Protein AF-A0A9P6Z0C4-F1 (afdb_monomer_lite)

Sequence (197 aa):
MNKELVNKYLEFRKTSSKIGLEEALVQFRSIGEFDWKFEVLRELLYITSQVKNENSERASTTIRATVKRLNNETFLLEHNQAVIEIIELFEDIEYQESNMNITNSLVEGFVYLSTRCVLFKAVAKSNEIIKENIINQLLLCVRRLSNRFLLQLSEMIYGLVEENPEYAQLVRLKLSEMQILPDVITKITVLYCEDEV

Structure (mmCIF, N/CA/C/O backbone):
data_AF-A0A9P6Z0C4-F1
#
_entry.id   AF-A0A9P6Z0C4-F1
#
loop_
_atom_site.group_PDB
_atom_site.id
_atom_site.type_symbol
_atom_site.label_atom_id
_atom_site.label_alt_id
_atom_site.label_comp_id
_atom_site.label_asym_id
_atom_site.label_entity_id
_atom_site.label_seq_id
_atom_site.pdbx_PDB_ins_code
_atom_site.Cartn_x
_atom_site.Cartn_y
_atom_site.Cartn_z
_atom_site.occupancy
_atom_site.B_iso_or_equiv
_atom_site.auth_seq_id
_atom_site.auth_comp_id
_atom_site.auth_asym_id
_atom_site.auth_atom_id
_atom_site.pdbx_PDB_model_num
ATOM 1 N N . MET A 1 1 ? 17.900 -11.401 -0.713 1.00 56.47 1 MET A N 1
ATOM 2 C CA . MET A 1 1 ? 17.159 -10.362 -1.460 1.00 56.47 1 MET A CA 1
ATOM 3 C C . MET A 1 1 ? 17.815 -10.155 -2.821 1.00 56.47 1 MET A C 1
ATOM 5 O O . MET A 1 1 ? 19.042 -10.103 -2.871 1.00 56.47 1 MET A O 1
ATOM 9 N N . ASN A 1 2 ? 17.048 -10.142 -3.917 1.00 75.88 2 ASN A N 1
ATOM 10 C CA . ASN A 1 2 ? 17.616 -10.162 -5.270 1.00 75.88 2 ASN A CA 1
ATOM 11 C C . ASN A 1 2 ? 18.155 -8.769 -5.655 1.00 75.88 2 ASN A C 1
ATOM 13 O O . ASN A 1 2 ? 17.374 -7.868 -5.949 1.00 75.88 2 ASN A O 1
ATOM 17 N N . LYS A 1 3 ? 19.486 -8.589 -5.639 1.00 86.44 3 LYS A N 1
ATOM 18 C CA . LYS A 1 3 ? 20.165 -7.328 -6.012 1.00 86.44 3 LYS A CA 1
ATOM 19 C C . LYS A 1 3 ? 19.752 -6.822 -7.398 1.00 86.44 3 LYS A C 1
ATOM 21 O O . LYS A 1 3 ? 19.750 -5.621 -7.635 1.00 86.44 3 LYS A O 1
ATOM 26 N N . GLU A 1 4 ? 19.383 -7.732 -8.292 1.00 89.06 4 GLU A N 1
ATOM 27 C CA . GLU A 1 4 ? 18.919 -7.409 -9.638 1.00 89.06 4 GLU A CA 1
ATOM 28 C C . GLU A 1 4 ? 17.618 -6.594 -9.629 1.00 89.06 4 GLU A C 1
ATOM 30 O O . GLU A 1 4 ? 17.534 -5.573 -10.307 1.00 89.06 4 GLU A O 1
ATOM 35 N N . LEU A 1 5 ? 16.642 -6.981 -8.798 1.00 91.06 5 LEU A N 1
ATOM 36 C CA . LEU A 1 5 ? 15.365 -6.274 -8.664 1.00 91.06 5 LEU A CA 1
ATOM 37 C C . LEU A 1 5 ? 15.570 -4.841 -8.157 1.00 91.06 5 LEU A C 1
ATOM 39 O O . LEU A 1 5 ? 14.994 -3.902 -8.703 1.00 91.06 5 LEU A O 1
ATOM 43 N N . VAL A 1 6 ? 16.424 -4.677 -7.142 1.00 93.44 6 VAL A N 1
ATOM 44 C CA . VAL A 1 6 ? 16.759 -3.364 -6.568 1.00 93.44 6 VAL A CA 1
ATOM 45 C C . VAL A 1 6 ? 17.427 -2.479 -7.615 1.00 93.44 6 VAL A C 1
ATOM 47 O O . VAL A 1 6 ? 16.996 -1.350 -7.826 1.00 93.44 6 VAL A O 1
ATOM 50 N N . ASN A 1 7 ? 18.428 -2.999 -8.328 1.00 93.25 7 ASN A N 1
ATOM 51 C CA . ASN A 1 7 ? 19.117 -2.248 -9.377 1.00 93.25 7 ASN A CA 1
ATOM 52 C C . ASN A 1 7 ? 18.158 -1.828 -10.499 1.00 93.25 7 ASN A C 1
ATOM 54 O O . ASN A 1 7 ? 18.188 -0.676 -10.929 1.00 93.25 7 ASN A O 1
ATOM 58 N N . LYS A 1 8 ? 17.271 -2.734 -10.929 1.00 92.19 8 LYS A N 1
ATOM 59 C CA . LYS A 1 8 ? 16.250 -2.452 -11.945 1.00 92.19 8 LYS A CA 1
ATOM 60 C C . LYS A 1 8 ? 15.279 -1.364 -11.481 1.00 92.19 8 LYS A C 1
ATOM 62 O O . LYS A 1 8 ? 14.929 -0.474 -12.254 1.00 92.19 8 LYS A O 1
ATOM 67 N N . TYR A 1 9 ? 14.870 -1.401 -10.214 1.00 94.19 9 TYR A N 1
ATOM 68 C CA . TYR A 1 9 ? 14.040 -0.356 -9.622 1.00 94.19 9 TYR A CA 1
ATOM 69 C C . TYR A 1 9 ? 14.759 0.995 -9.538 1.00 94.19 9 TYR A C 1
ATOM 71 O O . TYR A 1 9 ? 14.187 2.005 -9.939 1.00 94.19 9 TYR A O 1
ATOM 79 N N . LEU A 1 10 ? 16.018 1.028 -9.097 1.00 95.38 10 LEU A N 1
ATOM 80 C CA . LEU A 1 10 ? 16.813 2.259 -9.042 1.00 95.38 10 LEU A CA 1
ATOM 81 C C . LEU A 1 10 ? 17.025 2.871 -10.433 1.00 95.38 10 LEU A C 1
ATOM 83 O O . LEU A 1 10 ? 16.953 4.091 -10.598 1.00 95.38 10 LEU A O 1
ATOM 87 N N . GLU A 1 11 ? 17.235 2.040 -11.456 1.00 94.44 11 GLU A N 1
ATOM 88 C CA . GLU A 1 11 ? 17.317 2.489 -12.846 1.00 94.44 11 GLU A CA 1
ATOM 89 C C . GLU A 1 11 ? 15.995 3.109 -13.316 1.00 94.44 11 GLU A C 1
ATOM 91 O O . GLU A 1 11 ? 15.989 4.210 -13.880 1.00 94.44 11 GLU A O 1
ATOM 96 N N . PHE A 1 12 ? 14.873 2.445 -13.033 1.00 94.44 12 PHE A N 1
ATOM 97 C CA . PHE A 1 12 ? 13.540 2.970 -13.313 1.00 94.44 12 PHE A CA 1
ATOM 98 C C . PHE A 1 12 ? 13.292 4.297 -12.591 1.00 94.44 12 PHE A C 1
ATOM 100 O O . PHE A 1 12 ? 12.924 5.276 -13.237 1.00 94.44 12 PHE A O 1
ATOM 107 N N . ARG A 1 13 ? 13.570 4.372 -11.286 1.00 94.25 13 ARG A N 1
ATOM 108 C CA . ARG A 1 13 ? 13.431 5.584 -10.471 1.00 94.25 13 ARG A CA 1
ATOM 109 C C . ARG A 1 13 ? 14.236 6.737 -11.063 1.00 94.25 13 ARG A C 1
ATOM 111 O O . ARG A 1 13 ? 13.683 7.799 -11.344 1.00 94.25 13 ARG A O 1
ATOM 118 N N . LYS A 1 14 ? 15.523 6.515 -11.341 1.00 94.94 14 LYS A N 1
ATOM 119 C CA . LYS A 1 14 ? 16.404 7.518 -11.956 1.00 94.94 14 LYS A CA 1
ATOM 120 C C . LYS A 1 14 ? 15.910 7.955 -13.333 1.00 94.94 14 LYS A C 1
ATOM 122 O O . LYS A 1 14 ? 16.072 9.119 -13.693 1.00 94.94 14 LYS A O 1
ATOM 127 N N . THR A 1 15 ? 15.335 7.039 -14.107 1.00 94.81 15 THR A N 1
ATOM 128 C CA . THR A 1 15 ? 14.753 7.350 -15.416 1.00 94.81 15 THR A CA 1
ATOM 129 C C . THR A 1 15 ? 13.482 8.176 -15.263 1.00 94.81 15 THR A C 1
ATOM 131 O O . THR A 1 15 ? 13.361 9.204 -15.922 1.00 94.81 15 THR A O 1
ATOM 134 N N . SER A 1 16 ? 12.598 7.819 -14.328 1.00 94.19 16 SER A N 1
ATOM 135 C CA . SER A 1 16 ? 11.366 8.564 -14.047 1.00 94.19 16 SER A CA 1
ATOM 136 C C . SER A 1 16 ? 11.634 10.025 -13.676 1.00 94.19 16 SER A C 1
ATOM 138 O O . SER A 1 16 ? 10.980 10.916 -14.207 1.00 94.19 16 SER A O 1
ATOM 140 N N . SER A 1 17 ? 12.680 10.300 -12.889 1.00 91.31 17 SER A N 1
ATOM 141 C CA . SER A 1 17 ? 13.102 11.672 -12.575 1.00 91.31 17 SER A CA 1
ATOM 142 C C . SER A 1 17 ? 13.665 12.445 -13.773 1.00 91.31 17 SER A C 1
ATOM 144 O O . SER A 1 17 ? 13.722 13.670 -13.730 1.00 91.31 17 SER A O 1
ATOM 146 N N . LYS A 1 18 ? 14.128 11.758 -14.825 1.00 94.44 18 LYS A N 1
ATOM 147 C CA . LYS A 1 18 ? 14.714 12.389 -16.019 1.00 94.44 18 LYS A CA 1
ATOM 148 C C . LYS A 1 18 ? 13.687 12.676 -17.104 1.00 94.44 18 LYS A C 1
ATOM 150 O O . LYS A 1 18 ? 13.769 13.728 -17.727 1.00 94.44 18 LYS A O 1
ATOM 155 N N . ILE A 1 19 ? 12.801 11.719 -17.378 1.00 93.50 19 ILE A N 1
ATOM 156 C CA . ILE A 1 19 ? 11.903 11.770 -18.543 1.00 93.50 19 ILE A CA 1
ATOM 157 C C . ILE A 1 19 ? 10.425 11.889 -18.177 1.00 93.50 19 ILE A C 1
ATOM 159 O O . ILE A 1 19 ? 9.613 12.028 -19.079 1.00 93.50 19 ILE A O 1
ATOM 163 N N . GLY A 1 20 ? 10.088 11.854 -16.886 1.00 92.69 20 GLY A N 1
ATOM 164 C CA . GLY A 1 20 ? 8.711 11.762 -16.416 1.00 92.69 20 GLY A CA 1
ATOM 165 C C . GLY A 1 20 ? 8.322 10.328 -16.053 1.00 92.69 20 GLY A C 1
ATOM 166 O O . GLY A 1 20 ? 8.865 9.344 -16.566 1.00 92.69 20 GLY A O 1
ATOM 167 N N . LEU A 1 21 ? 7.405 10.205 -15.091 1.00 92.69 21 LEU A N 1
ATOM 168 C CA . LEU A 1 21 ? 6.985 8.911 -14.555 1.00 92.69 21 LEU A CA 1
ATOM 169 C C . LEU A 1 21 ? 6.162 8.105 -15.563 1.00 92.69 21 LEU A C 1
ATOM 171 O O . LEU A 1 21 ? 6.369 6.901 -15.681 1.00 92.69 21 LEU A O 1
ATOM 175 N N . GLU A 1 22 ? 5.270 8.757 -16.306 1.00 90.50 22 GLU A N 1
ATOM 176 C CA . GLU A 1 22 ? 4.428 8.104 -17.313 1.00 90.50 22 GLU A CA 1
ATOM 177 C C . GLU A 1 22 ? 5.280 7.554 -18.469 1.00 90.50 22 GLU A C 1
ATOM 179 O O . GLU A 1 22 ? 5.150 6.395 -18.867 1.00 90.50 22 GLU A O 1
ATOM 184 N N . GLU A 1 23 ? 6.242 8.341 -18.948 1.00 91.50 23 GLU A N 1
ATOM 185 C CA . GLU A 1 23 ? 7.187 7.953 -19.992 1.00 91.50 23 GLU A CA 1
ATOM 186 C C . GLU A 1 23 ? 8.081 6.793 -19.534 1.00 91.5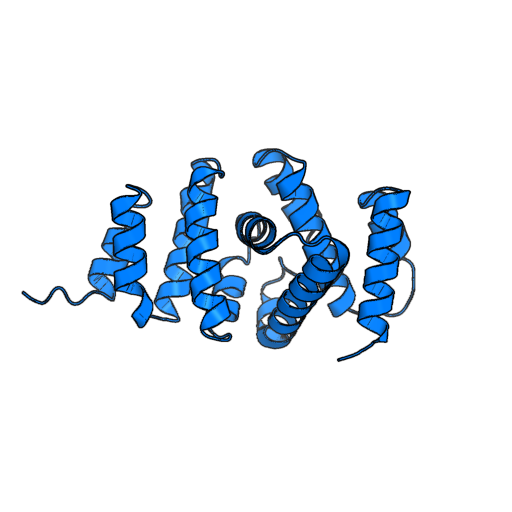0 23 GLU A C 1
ATOM 188 O O . GLU A 1 23 ? 8.274 5.816 -20.267 1.00 91.50 23 GLU A O 1
ATOM 193 N N . ALA A 1 24 ? 8.576 6.847 -18.292 1.00 92.56 24 ALA A N 1
ATOM 194 C CA . ALA A 1 24 ? 9.354 5.759 -17.711 1.00 92.56 24 ALA A CA 1
ATOM 195 C C . ALA A 1 24 ? 8.525 4.472 -17.558 1.00 92.56 24 ALA A C 1
ATOM 197 O O . ALA A 1 24 ? 9.036 3.380 -17.820 1.00 92.56 24 ALA A O 1
ATOM 198 N N . LEU A 1 25 ? 7.244 4.566 -17.180 1.00 90.56 25 LEU A N 1
ATOM 199 C CA . LEU A 1 25 ? 6.353 3.404 -17.101 1.00 90.56 25 LEU A CA 1
ATOM 200 C C . LEU A 1 25 ? 6.205 2.716 -18.463 1.00 90.56 25 LEU A C 1
ATOM 202 O O . LEU A 1 25 ? 6.274 1.485 -18.529 1.00 90.56 25 LEU A O 1
ATOM 206 N N . VAL A 1 26 ? 6.063 3.485 -19.546 1.00 89.12 26 VAL A N 1
ATOM 207 C CA . VAL A 1 26 ? 5.985 2.957 -20.919 1.00 89.12 26 VAL A CA 1
ATOM 208 C C . VAL A 1 26 ? 7.296 2.285 -21.333 1.00 89.12 26 VAL A C 1
ATOM 210 O O . VAL A 1 26 ? 7.283 1.144 -21.806 1.00 89.12 26 VAL A O 1
ATOM 213 N N . GLN A 1 27 ? 8.435 2.945 -21.107 1.00 88.62 27 GLN A N 1
ATOM 214 C CA . GLN A 1 27 ? 9.751 2.406 -21.461 1.00 88.62 27 GLN A CA 1
ATOM 215 C C . GLN A 1 27 ? 10.022 1.071 -20.750 1.00 88.62 27 GLN A C 1
ATOM 217 O O . GLN A 1 27 ? 10.384 0.082 -21.388 1.00 88.62 27 GLN A O 1
ATOM 222 N N . PHE A 1 28 ? 9.770 1.005 -19.442 1.00 87.38 28 PHE A N 1
ATOM 223 C CA . PHE A 1 28 ? 10.044 -0.185 -18.630 1.00 87.38 28 PHE A CA 1
ATOM 224 C C . PHE A 1 28 ? 8.963 -1.268 -18.726 1.00 87.38 28 PHE A C 1
ATOM 226 O O . PHE A 1 28 ? 9.157 -2.374 -18.228 1.00 87.38 28 PHE A O 1
ATOM 233 N N . ARG A 1 29 ? 7.817 -0.997 -19.365 1.00 77.88 29 ARG A N 1
ATOM 234 C CA . ARG A 1 29 ? 6.826 -2.030 -19.719 1.00 77.88 29 ARG A CA 1
ATOM 235 C C . ARG A 1 29 ? 7.295 -2.915 -20.879 1.00 77.88 29 ARG A C 1
ATOM 237 O O . ARG A 1 29 ? 6.786 -4.017 -21.035 1.00 77.88 29 ARG A O 1
ATOM 244 N N . SER A 1 30 ? 8.252 -2.438 -21.669 1.00 59.88 30 SER A N 1
ATOM 245 C CA . SER A 1 30 ? 8.608 -3.009 -22.972 1.00 59.88 30 SER A CA 1
ATOM 246 C C . SER A 1 30 ? 9.848 -3.916 -22.940 1.00 59.88 30 SER A C 1
ATOM 248 O O . SER A 1 30 ? 10.261 -4.411 -23.985 1.00 59.88 30 SER A O 1
ATOM 250 N N . ILE A 1 31 ? 10.470 -4.116 -21.768 1.00 56.12 31 ILE A N 1
ATOM 251 C CA . ILE A 1 31 ? 11.795 -4.742 -21.640 1.00 56.12 31 ILE A CA 1
ATOM 252 C C . ILE A 1 31 ? 11.751 -5.924 -20.653 1.00 56.12 31 ILE A C 1
ATOM 254 O O . ILE A 1 31 ? 11.691 -5.731 -19.436 1.00 56.12 31 ILE A O 1
ATOM 258 N N . GLY A 1 32 ? 11.870 -7.142 -21.192 1.00 56.75 32 GLY A N 1
ATOM 259 C CA . GLY A 1 32 ? 12.208 -8.364 -20.449 1.00 56.75 32 GLY A CA 1
ATOM 260 C C . GLY A 1 32 ? 11.037 -9.260 -20.033 1.00 56.75 32 GLY A C 1
ATOM 261 O O . GLY A 1 32 ? 9.879 -9.006 -20.361 1.00 56.75 32 GLY A O 1
ATOM 262 N N . GLU A 1 33 ? 11.373 -10.341 -19.321 1.00 59.94 33 GLU A N 1
ATOM 263 C CA . GLU A 1 33 ? 10.394 -11.252 -18.723 1.00 59.94 33 GLU A CA 1
ATOM 264 C C . GLU A 1 33 ? 9.529 -10.543 -17.678 1.00 59.94 33 GLU A C 1
ATOM 266 O O . GLU A 1 33 ? 9.930 -9.570 -17.028 1.00 59.94 33 GLU A O 1
ATOM 271 N N . PHE A 1 34 ? 8.310 -11.054 -17.536 1.00 66.31 34 PHE A N 1
ATOM 272 C CA . PHE A 1 34 ? 7.307 -10.524 -16.635 1.00 66.31 34 PHE A CA 1
ATOM 273 C C . PHE A 1 34 ? 7.702 -10.770 -15.169 1.00 66.31 34 PHE A C 1
ATOM 275 O O . PHE A 1 34 ? 7.403 -11.818 -14.602 1.00 66.31 34 PHE A O 1
ATOM 282 N N . ASP A 1 35 ? 8.366 -9.794 -14.545 1.00 86.50 35 ASP A N 1
ATOM 283 C CA . ASP A 1 35 ? 8.631 -9.792 -13.104 1.00 86.50 35 ASP A CA 1
ATOM 284 C C . ASP A 1 35 ? 7.577 -8.953 -12.374 1.00 86.50 35 ASP A C 1
ATOM 286 O O . ASP A 1 35 ? 7.643 -7.720 -12.327 1.00 86.50 35 ASP A O 1
ATOM 290 N N . TRP A 1 36 ? 6.598 -9.638 -11.783 1.00 90.88 36 TRP A N 1
ATOM 291 C CA . TRP A 1 36 ? 5.520 -9.003 -11.031 1.00 90.88 36 TRP A CA 1
ATOM 292 C C . TRP A 1 36 ? 6.031 -8.197 -9.829 1.00 90.88 36 TRP A C 1
ATOM 294 O O . TRP A 1 36 ? 5.392 -7.214 -9.461 1.00 90.88 36 TRP A O 1
ATOM 304 N N . LYS A 1 37 ? 7.176 -8.558 -9.228 1.00 93.62 37 LYS A N 1
ATOM 305 C CA . LYS A 1 37 ? 7.735 -7.824 -8.080 1.00 93.62 37 LYS A CA 1
ATOM 306 C C . LYS A 1 37 ? 8.172 -6.434 -8.510 1.00 93.62 37 LYS A C 1
ATOM 308 O O . LYS A 1 37 ? 7.877 -5.447 -7.841 1.00 93.62 37 LYS A O 1
ATOM 313 N N . PHE A 1 38 ? 8.810 -6.353 -9.674 1.00 93.19 38 PHE A N 1
ATOM 314 C CA . PHE A 1 38 ? 9.153 -5.079 -10.290 1.00 93.19 38 PHE A CA 1
ATOM 315 C C . PHE A 1 38 ? 7.903 -4.275 -10.670 1.00 93.19 38 PHE A C 1
ATOM 317 O O . PHE A 1 38 ? 7.889 -3.057 -10.508 1.00 93.19 38 PHE A O 1
ATOM 324 N N . GLU A 1 39 ? 6.828 -4.921 -11.134 1.00 92.25 39 GLU A N 1
ATOM 325 C CA . GLU A 1 39 ? 5.561 -4.220 -11.375 1.00 92.25 39 GLU A CA 1
ATOM 326 C C . GLU A 1 39 ? 4.979 -3.599 -10.110 1.00 92.25 39 GLU A C 1
ATOM 328 O O . GLU A 1 39 ? 4.608 -2.429 -10.143 1.00 92.25 39 GLU A O 1
ATOM 333 N N . VAL A 1 40 ? 4.961 -4.340 -9.001 1.00 94.81 40 VAL A N 1
ATOM 334 C CA . VAL A 1 40 ? 4.488 -3.821 -7.713 1.00 94.81 40 VAL A CA 1
ATOM 335 C C . VAL A 1 40 ? 5.335 -2.622 -7.276 1.00 94.81 40 VAL A C 1
ATOM 337 O O . VAL A 1 40 ? 4.768 -1.591 -6.934 1.00 94.81 40 VAL A O 1
ATOM 340 N N . LEU A 1 41 ? 6.670 -2.680 -7.383 1.00 95.12 41 LEU A N 1
ATOM 341 C CA . LEU A 1 41 ? 7.537 -1.528 -7.080 1.00 95.12 41 LEU A CA 1
ATOM 342 C C . LEU A 1 41 ? 7.204 -0.288 -7.931 1.00 95.12 41 LEU A C 1
ATOM 344 O O . LEU A 1 41 ? 7.182 0.834 -7.423 1.00 95.12 41 LEU A O 1
ATOM 348 N N . ARG A 1 42 ? 6.910 -0.474 -9.224 1.00 94.44 42 ARG A N 1
ATOM 349 C CA . ARG A 1 42 ? 6.483 0.626 -10.104 1.00 94.44 42 ARG A CA 1
ATOM 350 C C . ARG A 1 42 ? 5.122 1.187 -9.704 1.00 94.44 42 ARG A C 1
ATOM 352 O O . ARG A 1 42 ? 4.953 2.404 -9.712 1.00 94.44 42 ARG A O 1
ATOM 359 N N . GLU A 1 43 ? 4.169 0.326 -9.350 1.00 95.25 43 GLU A N 1
ATOM 360 C CA . GLU A 1 43 ? 2.848 0.743 -8.867 1.00 95.25 43 GLU A CA 1
ATOM 361 C C . GLU A 1 43 ? 2.954 1.526 -7.551 1.00 95.25 43 GLU A C 1
ATOM 363 O O . GLU A 1 43 ? 2.299 2.555 -7.412 1.00 95.25 43 GLU A O 1
ATOM 368 N N . LEU A 1 44 ? 3.825 1.116 -6.626 1.00 95.81 44 LEU A N 1
ATOM 369 C CA . LEU A 1 44 ? 4.078 1.836 -5.373 1.00 95.81 44 LEU A CA 1
ATOM 370 C C . LEU A 1 44 ? 4.681 3.232 -5.622 1.00 95.81 44 LEU A C 1
ATOM 372 O O . LEU A 1 44 ? 4.204 4.224 -5.057 1.00 95.81 44 LEU A O 1
ATOM 376 N N . LEU A 1 45 ? 5.668 3.352 -6.523 1.00 95.19 45 LEU A N 1
ATOM 377 C CA . LEU A 1 45 ? 6.200 4.664 -6.917 1.00 95.19 45 LEU A CA 1
ATOM 378 C C . LEU A 1 45 ? 5.123 5.528 -7.585 1.00 95.19 45 LEU A C 1
ATOM 380 O O . LEU A 1 45 ? 5.030 6.727 -7.320 1.00 95.19 45 LEU A O 1
ATOM 384 N N . TYR A 1 46 ? 4.281 4.919 -8.420 1.00 95.31 46 TYR A N 1
ATOM 385 C CA . TYR A 1 46 ? 3.166 5.611 -9.053 1.00 95.31 46 TYR A CA 1
ATOM 386 C C . TYR A 1 46 ? 2.193 6.180 -8.030 1.00 95.31 46 TYR A C 1
ATOM 388 O O . TYR A 1 46 ? 1.949 7.384 -8.024 1.00 95.31 46 TYR A O 1
ATOM 396 N N . ILE A 1 47 ? 1.702 5.338 -7.124 1.00 95.44 47 ILE A N 1
ATOM 397 C CA . ILE A 1 47 ? 0.773 5.718 -6.062 1.00 95.44 47 ILE A CA 1
ATOM 398 C C . ILE A 1 47 ? 1.324 6.899 -5.256 1.00 95.44 47 ILE A C 1
ATOM 400 O O . ILE A 1 47 ? 0.653 7.923 -5.124 1.00 95.44 47 ILE A O 1
ATOM 404 N N . THR A 1 48 ? 2.559 6.788 -4.759 1.00 93.94 48 THR A N 1
ATOM 405 C CA . THR A 1 48 ? 3.164 7.844 -3.934 1.00 93.94 48 THR A CA 1
ATOM 406 C C . THR A 1 48 ? 3.371 9.147 -4.705 1.00 93.94 48 THR A C 1
ATOM 408 O O . THR A 1 48 ? 3.171 10.221 -4.139 1.00 93.94 48 THR A O 1
ATOM 411 N N . SER A 1 49 ? 3.724 9.078 -5.991 1.00 92.94 49 SER A N 1
ATOM 412 C CA . SER A 1 49 ? 3.843 10.257 -6.855 1.00 92.94 49 SER A CA 1
ATOM 413 C C . SER A 1 49 ? 2.496 10.955 -7.057 1.00 92.94 49 SER A C 1
ATOM 415 O O . SER A 1 49 ? 2.406 12.171 -6.885 1.00 92.94 49 SER A O 1
ATOM 417 N N . GLN A 1 50 ? 1.431 10.202 -7.353 1.00 93.25 50 GLN A N 1
ATOM 418 C CA . GLN A 1 50 ? 0.095 10.772 -7.552 1.00 93.25 50 GLN A CA 1
ATOM 419 C C . GLN A 1 50 ? -0.424 11.438 -6.272 1.00 93.25 50 GLN A C 1
ATOM 421 O O . GLN A 1 50 ? -0.910 12.562 -6.316 1.00 93.25 50 GLN A O 1
ATOM 426 N N . VAL A 1 51 ? -0.246 10.796 -5.115 1.00 90.81 51 VAL A N 1
ATOM 427 C CA . VAL A 1 51 ? -0.635 11.357 -3.808 1.00 90.81 51 VAL A CA 1
ATOM 428 C C . VAL A 1 51 ? 0.085 12.673 -3.495 1.00 90.81 51 VAL A C 1
ATOM 430 O O . VAL A 1 51 ? -0.487 13.565 -2.871 1.00 90.81 51 VAL A O 1
ATOM 433 N N . LYS A 1 52 ? 1.353 12.806 -3.899 1.00 89.00 52 LYS A N 1
ATOM 434 C CA . LYS A 1 52 ? 2.155 14.008 -3.627 1.00 89.00 52 LYS A CA 1
ATOM 435 C C . LYS A 1 52 ? 1.837 15.167 -4.569 1.00 89.00 52 LYS A C 1
ATOM 437 O O . LYS A 1 52 ? 1.918 16.316 -4.143 1.00 89.00 52 LYS A O 1
ATOM 442 N N . ASN A 1 53 ? 1.526 14.868 -5.828 1.00 88.38 53 ASN A N 1
ATOM 443 C CA . ASN A 1 53 ? 1.471 15.868 -6.894 1.00 88.38 53 ASN A CA 1
ATOM 444 C C . ASN A 1 53 ? 0.046 16.269 -7.296 1.00 88.38 53 ASN A C 1
ATOM 446 O O . ASN A 1 53 ? -0.144 17.343 -7.862 1.00 88.38 53 ASN A O 1
ATOM 450 N N . GLU A 1 54 ? -0.953 15.437 -7.004 1.00 85.19 54 GLU A N 1
ATOM 451 C CA . GLU A 1 54 ? -2.338 15.661 -7.411 1.00 85.19 54 GLU A CA 1
ATOM 452 C C . GLU A 1 54 ? -3.258 15.915 -6.214 1.00 85.19 54 GLU A C 1
ATOM 454 O O . GLU A 1 54 ? -2.986 15.545 -5.072 1.00 85.19 54 GLU A O 1
ATOM 459 N N . ASN A 1 55 ? -4.414 16.525 -6.483 1.00 86.19 55 ASN A N 1
ATOM 460 C CA . ASN A 1 55 ? -5.495 16.535 -5.503 1.00 86.19 55 ASN A CA 1
ATOM 461 C C . ASN A 1 55 ? -6.136 15.138 -5.380 1.00 86.19 55 ASN A C 1
ATOM 463 O O . ASN A 1 55 ? -6.038 14.304 -6.282 1.00 86.19 55 ASN A O 1
ATOM 467 N N . SER A 1 56 ? -6.863 14.906 -4.283 1.00 81.62 56 SER A N 1
ATOM 468 C CA . SER A 1 56 ? -7.451 13.589 -3.981 1.00 81.62 56 SER A CA 1
ATOM 469 C C . SER A 1 56 ? -8.397 13.025 -5.061 1.00 81.62 56 SER A C 1
ATOM 471 O O . SER A 1 56 ? -8.543 11.810 -5.166 1.00 81.62 56 SER A O 1
ATOM 473 N N . GLU A 1 57 ? -9.035 13.862 -5.891 1.00 84.25 57 GLU A N 1
ATOM 474 C CA . GLU A 1 57 ? -9.926 13.409 -6.983 1.00 84.25 57 GLU A CA 1
ATOM 475 C C . GLU A 1 57 ? -9.151 12.828 -8.142 1.00 84.25 57 GLU A C 1
ATOM 477 O O . GLU A 1 57 ? -9.447 11.733 -8.634 1.00 84.25 57 GLU A O 1
ATOM 482 N N . ARG A 1 58 ? -8.155 13.596 -8.578 1.00 87.00 58 ARG A N 1
ATOM 483 C CA . ARG A 1 58 ? -7.296 13.217 -9.685 1.00 87.00 58 ARG A CA 1
ATOM 484 C C . ARG A 1 58 ? -6.468 12.008 -9.298 1.00 87.00 58 ARG A C 1
ATOM 486 O O . ARG A 1 58 ? -6.526 11.030 -10.032 1.00 87.00 58 ARG A O 1
ATOM 493 N N . ALA A 1 59 ? -5.857 12.017 -8.111 1.00 88.00 59 ALA A N 1
ATOM 494 C CA . ALA A 1 59 ? -5.125 10.872 -7.576 1.00 88.00 59 ALA A CA 1
ATOM 495 C C . ALA A 1 59 ? -5.993 9.603 -7.543 1.00 88.00 59 ALA A C 1
ATOM 497 O O . ALA A 1 59 ? -5.591 8.568 -8.064 1.00 88.00 59 ALA A O 1
ATOM 498 N N . SER A 1 60 ? -7.223 9.686 -7.018 1.00 88.38 60 SER A N 1
ATOM 499 C CA . SER A 1 60 ? -8.158 8.551 -7.002 1.00 88.38 60 SER A CA 1
ATOM 500 C C . SER A 1 60 ? -8.434 8.001 -8.407 1.00 88.38 60 SER A C 1
ATOM 502 O O . SER A 1 60 ? -8.475 6.788 -8.609 1.00 88.38 60 SER A O 1
ATOM 504 N N . THR A 1 61 ? -8.629 8.883 -9.388 1.00 89.75 61 THR A N 1
ATOM 505 C CA . THR A 1 61 ? -8.942 8.490 -10.769 1.00 89.75 61 THR A CA 1
ATOM 506 C C . THR A 1 61 ? -7.731 7.873 -11.470 1.00 89.75 61 THR A C 1
ATOM 508 O O . THR A 1 61 ? -7.853 6.805 -12.071 1.00 89.75 61 THR A O 1
ATOM 511 N N . THR A 1 62 ? -6.558 8.505 -11.372 1.00 91.06 62 THR A N 1
ATOM 512 C CA . THR A 1 62 ? -5.330 8.054 -12.042 1.00 91.06 62 THR A CA 1
ATOM 513 C C . THR A 1 62 ? -4.798 6.764 -11.430 1.00 91.06 62 THR A C 1
ATOM 515 O O . THR A 1 62 ? -4.498 5.819 -12.159 1.00 91.06 62 THR A O 1
ATOM 518 N N . ILE A 1 63 ? -4.772 6.657 -10.097 1.00 91.81 63 ILE A N 1
ATOM 519 C CA . ILE A 1 63 ? -4.328 5.444 -9.397 1.00 91.81 63 ILE A CA 1
ATOM 520 C C . ILE A 1 63 ? -5.186 4.246 -9.804 1.00 91.81 63 ILE A C 1
ATOM 522 O O . ILE A 1 63 ? -4.644 3.207 -10.173 1.00 91.81 63 ILE A O 1
ATOM 526 N N . ARG A 1 64 ? -6.517 4.381 -9.807 1.00 87.81 64 ARG A N 1
ATOM 527 C CA . ARG A 1 64 ? -7.414 3.276 -10.190 1.00 87.81 64 ARG A CA 1
ATOM 528 C C . ARG A 1 64 ? -7.262 2.847 -11.646 1.00 87.81 64 ARG A C 1
ATOM 530 O O . ARG A 1 64 ? -7.436 1.670 -11.939 1.00 87.81 64 ARG A O 1
ATOM 537 N N . ALA A 1 65 ? -6.963 3.780 -12.547 1.00 87.44 65 ALA A N 1
ATOM 538 C CA . ALA A 1 65 ? -6.785 3.476 -13.964 1.00 87.44 65 ALA A CA 1
ATOM 539 C C . ALA A 1 65 ? -5.449 2.768 -14.256 1.00 87.44 65 ALA A C 1
ATOM 541 O O . ALA A 1 65 ? -5.386 1.908 -15.138 1.00 87.44 65 ALA A O 1
ATOM 542 N N . THR A 1 66 ? -4.391 3.123 -13.524 1.00 88.44 66 THR A N 1
ATOM 543 C CA . THR A 1 66 ? -3.021 2.677 -13.820 1.00 88.44 66 THR A CA 1
ATOM 544 C C . THR A 1 66 ? -2.600 1.453 -13.008 1.00 88.44 66 THR A C 1
ATOM 546 O O . THR A 1 66 ? -1.938 0.565 -13.546 1.00 88.44 66 THR A O 1
ATOM 549 N N . VAL A 1 67 ? -2.989 1.379 -11.732 1.00 93.12 67 VAL A N 1
ATOM 550 C CA . VAL A 1 67 ? -2.584 0.307 -10.811 1.00 93.12 67 VAL A CA 1
ATOM 551 C C . VAL A 1 67 ? -3.405 -0.952 -11.075 1.00 93.12 67 VAL A C 1
ATOM 553 O O . VAL A 1 67 ? -4.633 -0.933 -10.984 1.00 93.12 67 VAL A O 1
ATOM 556 N N . LYS A 1 68 ? -2.732 -2.064 -11.382 1.00 92.38 68 LYS A N 1
ATOM 557 C CA . LYS A 1 68 ? -3.353 -3.332 -11.786 1.00 92.38 68 LYS A CA 1
ATOM 558 C C . LYS A 1 68 ? -3.123 -4.440 -10.776 1.00 92.38 68 LYS A C 1
ATOM 560 O O . LYS A 1 68 ? -4.084 -5.092 -10.382 1.00 92.38 68 LYS A O 1
ATOM 565 N N . ARG A 1 69 ? -1.872 -4.679 -10.378 1.00 92.50 69 ARG A N 1
ATOM 566 C CA . ARG A 1 69 ? -1.497 -5.798 -9.503 1.00 92.50 69 ARG A CA 1
ATOM 567 C C . ARG A 1 69 ? -2.035 -5.577 -8.107 1.00 92.50 69 ARG A C 1
ATOM 569 O O . ARG A 1 69 ? -2.751 -6.433 -7.598 1.00 92.50 69 ARG A O 1
ATOM 576 N N . LEU A 1 70 ? -1.790 -4.400 -7.540 1.00 94.25 70 LEU A N 1
ATOM 577 C CA . LEU A 1 70 ? -2.318 -4.070 -6.224 1.00 94.25 70 LEU A CA 1
ATOM 578 C C . LEU A 1 70 ? -3.848 -3.974 -6.222 1.00 94.25 70 LEU A C 1
ATOM 580 O O . LEU A 1 70 ? -4.433 -4.265 -5.195 1.00 94.25 70 LEU A O 1
ATOM 584 N N . ASN A 1 71 ? -4.516 -3.673 -7.344 1.00 94.94 71 ASN A N 1
ATOM 585 C CA . ASN A 1 71 ? -5.988 -3.711 -7.465 1.00 94.94 71 ASN A CA 1
ATOM 586 C C . ASN A 1 71 ? -6.565 -5.109 -7.780 1.00 94.94 71 ASN A C 1
ATOM 588 O O . ASN A 1 71 ? -7.780 -5.245 -7.940 1.00 94.94 71 ASN A O 1
ATOM 592 N N . ASN A 1 72 ? -5.732 -6.148 -7.876 1.00 94.56 72 ASN A N 1
ATOM 593 C CA . ASN A 1 72 ? -6.169 -7.514 -8.146 1.00 94.56 72 ASN A CA 1
ATOM 594 C C . ASN A 1 72 ? -6.211 -8.324 -6.843 1.00 94.56 72 ASN A C 1
ATOM 596 O O . ASN A 1 72 ? -5.180 -8.696 -6.287 1.00 94.56 72 ASN A O 1
ATOM 600 N N . GLU A 1 73 ? -7.422 -8.606 -6.368 1.00 94.19 73 GLU A N 1
ATOM 601 C CA . GLU A 1 73 ? -7.647 -9.336 -5.120 1.00 94.19 73 GLU A CA 1
ATOM 602 C C . GLU A 1 73 ? -7.061 -10.752 -5.144 1.00 94.19 73 GLU A C 1
ATOM 604 O O . GLU A 1 73 ? -6.348 -11.123 -4.216 1.00 94.19 73 GLU A O 1
ATOM 609 N N . THR A 1 74 ? -7.287 -11.521 -6.214 1.00 94.81 74 THR A N 1
ATOM 610 C CA . THR A 1 74 ? -6.736 -12.880 -6.359 1.00 94.81 74 THR A CA 1
ATOM 611 C C . THR A 1 74 ? -5.214 -12.869 -6.260 1.00 94.81 74 THR A C 1
ATOM 613 O O . THR A 1 74 ? -4.639 -13.650 -5.509 1.00 94.81 74 THR A O 1
ATOM 616 N N . PHE A 1 75 ? -4.569 -11.920 -6.940 1.00 94.56 75 PHE A N 1
ATOM 617 C CA . PHE A 1 75 ? -3.120 -11.748 -6.881 1.00 94.56 75 PHE A CA 1
ATOM 618 C C . PHE A 1 75 ? -2.631 -11.444 -5.457 1.00 94.56 75 PHE A C 1
ATOM 620 O O . PHE A 1 75 ? -1.645 -12.027 -5.010 1.00 94.56 75 PHE A O 1
ATOM 627 N N . LEU A 1 76 ? -3.314 -10.555 -4.727 1.00 93.50 76 LEU A N 1
ATOM 628 C CA . LEU A 1 76 ? -2.940 -10.245 -3.346 1.00 93.50 76 LEU A CA 1
ATOM 629 C C . LEU A 1 76 ? -3.132 -11.437 -2.410 1.00 93.50 76 LEU A C 1
ATOM 631 O O . LEU A 1 76 ? -2.306 -11.633 -1.527 1.00 93.50 76 LEU A O 1
ATOM 635 N N . LEU A 1 77 ? -4.184 -12.234 -2.590 1.00 91.88 77 LEU A N 1
ATOM 636 C CA . LEU A 1 77 ? -4.414 -13.427 -1.773 1.00 91.88 77 LEU A CA 1
ATOM 637 C C . LEU A 1 77 ? -3.354 -14.508 -2.030 1.00 91.88 77 LEU A C 1
ATOM 639 O O . LEU A 1 77 ? -2.894 -15.142 -1.084 1.00 91.88 77 LEU A O 1
ATOM 643 N N . GLU A 1 78 ? -2.929 -14.686 -3.283 1.00 93.31 78 GLU A N 1
ATOM 644 C CA . GLU A 1 78 ? -1.902 -15.663 -3.676 1.00 93.31 78 GLU A CA 1
ATOM 645 C C . GLU A 1 78 ? -0.479 -15.253 -3.264 1.00 93.31 78 GLU A C 1
ATOM 647 O O . GLU A 1 78 ? 0.372 -16.112 -3.025 1.00 93.31 78 GLU A O 1
ATOM 652 N N . HIS A 1 79 ? -0.204 -13.947 -3.182 1.00 92.12 79 HIS A N 1
ATOM 653 C CA . HIS A 1 79 ? 1.147 -13.415 -2.983 1.00 92.12 79 HIS A CA 1
ATOM 654 C C . HIS A 1 79 ? 1.296 -12.499 -1.761 1.00 92.12 79 HIS A C 1
ATOM 656 O O . HIS A 1 79 ? 2.281 -11.767 -1.683 1.00 92.12 79 HIS A O 1
ATOM 662 N N . ASN A 1 80 ? 0.359 -12.533 -0.808 1.00 89.19 80 ASN A N 1
ATOM 663 C CA . ASN A 1 80 ? 0.263 -11.574 0.301 1.00 89.19 80 ASN A CA 1
ATOM 664 C C . ASN A 1 80 ? 1.605 -11.275 0.991 1.00 89.19 80 ASN A C 1
ATOM 666 O O . ASN A 1 80 ? 2.031 -10.125 1.009 1.00 89.19 80 ASN A O 1
ATOM 670 N N . GLN A 1 81 ? 2.307 -12.296 1.484 1.00 89.56 81 GLN A N 1
ATOM 671 C CA . GLN A 1 81 ? 3.557 -12.150 2.225 1.00 89.56 81 GLN A CA 1
ATOM 672 C C . GLN A 1 81 ? 4.650 -11.523 1.360 1.00 89.56 81 GLN A C 1
ATOM 674 O O . GLN A 1 81 ? 5.336 -10.597 1.781 1.00 89.56 81 GLN A O 1
ATOM 679 N N . ALA A 1 82 ? 4.770 -11.983 0.117 1.00 91.81 82 ALA A N 1
ATOM 680 C CA . ALA A 1 82 ? 5.766 -11.466 -0.805 1.00 91.81 82 ALA A CA 1
ATOM 681 C C . ALA A 1 82 ? 5.439 -10.031 -1.259 1.00 91.81 82 ALA A C 1
ATOM 683 O O . ALA A 1 82 ? 6.352 -9.277 -1.572 1.00 91.81 82 ALA A O 1
ATOM 684 N N . VAL A 1 83 ? 4.164 -9.626 -1.282 1.00 92.94 83 VAL A N 1
ATOM 685 C CA . VAL A 1 83 ? 3.772 -8.224 -1.504 1.00 92.94 83 VAL A CA 1
ATOM 686 C C . VAL A 1 83 ? 4.172 -7.356 -0.311 1.00 92.94 83 VAL A C 1
ATOM 688 O O . VAL A 1 83 ? 4.702 -6.272 -0.538 1.00 92.94 83 VAL A O 1
ATOM 691 N N . ILE A 1 84 ? 3.994 -7.828 0.929 1.00 90.50 84 ILE A N 1
ATOM 692 C CA . ILE A 1 84 ? 4.453 -7.101 2.127 1.00 90.50 84 ILE A CA 1
ATOM 693 C C . ILE A 1 84 ? 5.969 -6.892 2.089 1.00 90.50 84 ILE A C 1
ATOM 695 O O . ILE A 1 84 ? 6.421 -5.758 2.209 1.00 90.50 84 ILE A O 1
ATOM 699 N N . GLU A 1 85 ? 6.743 -7.940 1.799 1.00 90.81 85 GLU A N 1
ATOM 700 C CA . GLU A 1 85 ? 8.205 -7.840 1.655 1.00 90.81 85 GLU A CA 1
ATOM 701 C C . GLU A 1 85 ? 8.627 -6.825 0.577 1.00 90.81 85 GLU 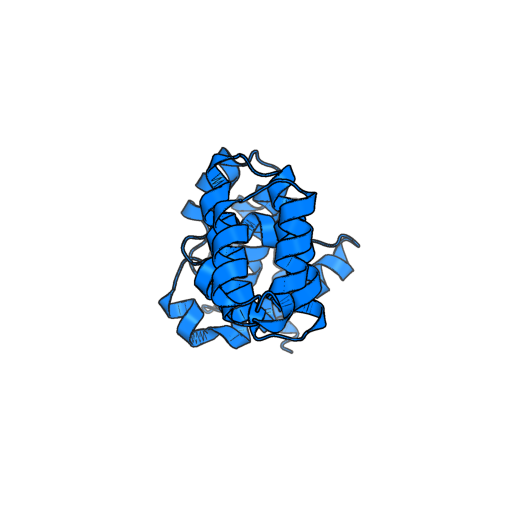A C 1
ATOM 703 O O . GLU A 1 85 ? 9.660 -6.168 0.694 1.00 90.81 85 GLU A O 1
ATOM 708 N N . ILE A 1 86 ? 7.838 -6.684 -0.494 1.00 93.38 86 ILE A N 1
ATOM 709 C CA . ILE A 1 86 ? 8.097 -5.698 -1.550 1.00 93.38 86 ILE A CA 1
ATOM 710 C C . ILE A 1 86 ? 7.723 -4.276 -1.116 1.00 93.38 86 ILE A C 1
ATOM 712 O O . ILE A 1 86 ? 8.416 -3.339 -1.510 1.00 93.38 86 ILE A O 1
ATOM 716 N N . ILE A 1 87 ? 6.672 -4.102 -0.310 1.00 92.38 87 ILE A N 1
ATOM 717 C CA . ILE A 1 87 ? 6.324 -2.804 0.285 1.00 92.38 87 ILE A CA 1
ATOM 718 C C . ILE A 1 87 ? 7.440 -2.352 1.234 1.00 92.38 87 ILE A C 1
ATOM 720 O O . ILE A 1 87 ? 7.919 -1.231 1.091 1.00 92.38 87 ILE A O 1
ATOM 724 N N . GLU A 1 88 ? 7.910 -3.232 2.120 1.00 89.88 88 GLU A N 1
ATOM 725 C CA . GLU A 1 88 ? 9.027 -2.952 3.037 1.00 89.88 88 GLU A CA 1
ATOM 726 C C . GLU A 1 88 ? 10.304 -2.593 2.262 1.00 89.88 88 GLU A C 1
ATOM 728 O O . GLU A 1 88 ? 10.931 -1.566 2.515 1.00 89.88 88 GLU A O 1
ATOM 733 N N . LEU A 1 89 ? 10.645 -3.384 1.236 1.00 92.56 89 LEU A N 1
ATOM 734 C CA . LEU A 1 89 ? 11.784 -3.099 0.364 1.00 92.56 89 LEU A CA 1
ATOM 735 C C . LEU A 1 89 ? 11.667 -1.729 -0.319 1.00 92.56 89 LEU A C 1
ATOM 737 O O . LEU A 1 89 ? 12.657 -1.013 -0.460 1.00 92.56 89 LEU A O 1
ATOM 741 N N . PHE A 1 90 ? 10.473 -1.373 -0.788 1.00 93.81 90 PHE A N 1
ATOM 742 C CA . PHE A 1 90 ? 10.234 -0.077 -1.408 1.00 93.81 90 PHE A CA 1
ATOM 743 C C . PHE A 1 90 ? 10.450 1.065 -0.412 1.00 93.81 90 PHE A C 1
ATOM 745 O O . PHE A 1 90 ? 11.146 2.021 -0.745 1.00 93.81 90 PHE A O 1
ATOM 752 N N . GLU A 1 91 ? 9.919 0.956 0.807 1.00 91.00 91 GLU A N 1
ATOM 753 C CA . GLU A 1 91 ? 10.138 1.948 1.864 1.00 91.00 91 GLU A CA 1
ATOM 754 C C . GLU A 1 91 ? 11.624 2.116 2.198 1.00 91.00 91 GLU A C 1
ATOM 756 O O . GLU A 1 91 ? 12.107 3.251 2.247 1.00 91.00 91 GLU A O 1
ATOM 761 N N . ASP A 1 92 ? 12.365 1.013 2.328 1.00 91.12 92 ASP A N 1
ATOM 762 C CA . ASP A 1 92 ? 13.806 1.028 2.593 1.00 91.12 92 ASP A CA 1
ATOM 763 C C . ASP A 1 92 ? 14.595 1.735 1.484 1.00 91.12 92 ASP A C 1
ATOM 765 O O . ASP A 1 92 ? 15.438 2.594 1.763 1.00 91.12 92 ASP A O 1
ATOM 769 N N . ILE A 1 93 ? 14.323 1.404 0.216 1.00 93.38 93 ILE A N 1
ATOM 770 C CA . ILE A 1 93 ? 15.005 2.032 -0.924 1.00 93.38 93 ILE A CA 1
ATOM 771 C C . ILE A 1 93 ? 14.673 3.525 -0.981 1.00 93.38 93 ILE A C 1
ATOM 773 O O . ILE A 1 93 ? 15.560 4.359 -1.163 1.00 93.38 93 ILE A O 1
ATOM 777 N N . GLU A 1 94 ? 13.403 3.888 -0.828 1.00 92.75 94 GLU A N 1
ATOM 778 C CA . GLU A 1 94 ? 12.960 5.278 -0.919 1.00 92.75 94 GLU A CA 1
ATOM 779 C C . GLU A 1 94 ? 13.520 6.141 0.210 1.00 92.75 94 GLU A C 1
ATOM 781 O O . GLU A 1 94 ? 13.924 7.286 -0.033 1.00 92.75 94 GLU A O 1
ATOM 786 N N . TYR A 1 95 ? 13.603 5.582 1.418 1.00 89.62 95 TYR A N 1
ATOM 787 C CA . TYR A 1 95 ? 14.250 6.226 2.549 1.00 89.62 95 TYR A CA 1
ATOM 788 C C . TYR A 1 95 ? 15.738 6.468 2.269 1.00 89.62 95 TYR A C 1
ATOM 790 O O . TYR A 1 95 ? 16.210 7.587 2.451 1.00 89.62 95 TYR A O 1
ATOM 798 N N . GLN A 1 96 ? 16.460 5.473 1.746 1.00 89.44 96 GLN A N 1
ATOM 799 C CA . GLN A 1 96 ? 17.882 5.609 1.402 1.00 89.44 96 GLN A CA 1
ATOM 800 C C . GLN A 1 96 ? 18.131 6.626 0.277 1.00 89.44 96 GLN A C 1
ATOM 802 O O . GLN A 1 96 ? 19.085 7.399 0.346 1.00 89.44 96 GLN A O 1
ATOM 807 N N . GLU A 1 97 ? 17.274 6.658 -0.745 1.00 88.38 97 GLU A N 1
ATOM 808 C CA . GLU A 1 97 ? 17.461 7.517 -1.921 1.00 88.38 97 GLU A CA 1
ATOM 809 C C . GLU A 1 97 ? 17.035 8.974 -1.693 1.00 88.38 97 GLU A C 1
ATOM 811 O O . GLU A 1 97 ? 17.553 9.877 -2.349 1.00 88.38 97 GLU A O 1
ATOM 816 N N . SER A 1 98 ? 16.057 9.227 -0.817 1.00 81.38 98 SER A N 1
ATOM 817 C CA . SER A 1 98 ? 15.462 10.565 -0.656 1.00 81.38 98 SER A CA 1
ATOM 818 C C . SER A 1 98 ? 15.499 11.128 0.763 1.00 81.38 98 SER A C 1
ATOM 820 O O . SER A 1 98 ? 15.159 12.297 0.944 1.00 81.38 98 SER A O 1
ATOM 822 N N . ASN A 1 99 ? 15.889 10.333 1.767 1.00 75.38 99 ASN A N 1
ATOM 823 C CA . ASN A 1 99 ? 15.743 10.645 3.196 1.00 75.38 99 ASN A CA 1
ATOM 824 C C . ASN A 1 99 ? 14.314 11.069 3.590 1.00 75.38 99 ASN A C 1
ATOM 826 O O . ASN A 1 99 ? 14.110 11.728 4.610 1.00 75.38 99 ASN A O 1
ATOM 830 N N . MET A 1 100 ? 13.311 10.720 2.779 1.00 75.88 100 MET A N 1
ATOM 831 C CA . MET A 1 100 ? 11.909 10.996 3.061 1.00 75.88 100 MET A CA 1
ATOM 832 C C . MET A 1 100 ? 11.217 9.709 3.476 1.00 75.88 100 MET A C 1
ATOM 834 O O . MET A 1 100 ? 11.254 8.712 2.760 1.00 75.88 100 MET A O 1
ATOM 838 N N . ASN A 1 101 ? 10.518 9.761 4.608 1.00 77.38 101 ASN A N 1
ATOM 839 C CA . ASN A 1 101 ? 9.568 8.719 4.952 1.00 77.38 101 ASN A CA 1
ATOM 840 C C . ASN A 1 101 ? 8.359 8.824 4.003 1.00 77.38 101 ASN A C 1
ATOM 842 O O . ASN A 1 101 ? 7.622 9.814 4.005 1.00 77.38 101 ASN A O 1
ATOM 846 N N . ILE A 1 102 ? 8.195 7.811 3.156 1.00 87.56 102 ILE A N 1
ATOM 847 C CA . ILE A 1 102 ? 7.129 7.731 2.156 1.00 87.56 102 ILE A CA 1
ATOM 848 C C . ILE A 1 102 ? 5.883 6.981 2.644 1.00 87.56 102 ILE A C 1
ATOM 850 O O . ILE A 1 102 ? 4.869 7.006 1.939 1.00 87.56 102 ILE A O 1
ATOM 854 N N . THR A 1 103 ? 5.919 6.380 3.840 1.00 86.12 103 THR A N 1
ATOM 855 C CA . THR A 1 103 ? 4.824 5.584 4.415 1.00 86.12 103 THR A CA 1
ATOM 856 C C . THR A 1 103 ? 3.511 6.363 4.408 1.00 86.12 103 THR A C 1
ATOM 858 O O . THR A 1 103 ? 2.475 5.832 4.026 1.00 86.12 103 THR A O 1
ATOM 861 N N . ASN A 1 104 ? 3.538 7.663 4.717 1.00 86.00 104 ASN A N 1
ATOM 862 C CA . ASN A 1 104 ? 2.333 8.500 4.722 1.00 86.00 104 ASN A CA 1
ATOM 863 C C . ASN A 1 104 ? 1.679 8.566 3.335 1.00 86.00 104 ASN A C 1
ATOM 865 O O . ASN A 1 104 ? 0.461 8.476 3.214 1.00 86.00 104 ASN A O 1
ATOM 869 N N . SER A 1 105 ? 2.488 8.728 2.282 1.00 89.81 105 SER A N 1
ATOM 870 C CA . SER A 1 105 ? 1.987 8.787 0.903 1.00 89.81 105 SER A CA 1
ATOM 871 C C . SER A 1 105 ? 1.507 7.420 0.416 1.00 89.81 105 SER A C 1
ATOM 873 O O . SER A 1 105 ? 0.555 7.353 -0.355 1.00 89.81 105 SER A O 1
ATOM 875 N N . LEU A 1 106 ? 2.139 6.334 0.871 1.00 90.69 106 LEU A N 1
ATOM 876 C CA . LEU A 1 106 ? 1.696 4.971 0.584 1.00 90.69 106 LEU A CA 1
ATOM 877 C C . LEU A 1 106 ? 0.342 4.671 1.216 1.00 90.69 106 LEU A C 1
ATOM 879 O O . LEU A 1 106 ? -0.583 4.272 0.515 1.00 90.69 106 LEU A O 1
ATOM 883 N N . VAL A 1 107 ? 0.218 4.907 2.523 1.00 88.88 107 VAL A N 1
ATOM 884 C CA . VAL A 1 107 ? -1.010 4.652 3.281 1.00 88.88 107 VAL A CA 1
ATOM 885 C C . VAL A 1 107 ? -2.167 5.476 2.722 1.00 88.88 107 VAL A C 1
ATOM 887 O O . VAL A 1 107 ? -3.234 4.919 2.471 1.00 88.88 107 VAL A O 1
ATOM 890 N N . GLU A 1 108 ? -1.946 6.765 2.435 1.00 89.12 108 GLU A N 1
ATOM 891 C CA . GLU A 1 108 ? -2.944 7.614 1.770 1.00 89.12 108 GLU A CA 1
ATOM 892 C C . GLU A 1 108 ? -3.316 7.060 0.388 1.00 89.12 108 GLU A C 1
ATOM 894 O O . GLU A 1 108 ? -4.488 6.995 0.023 1.00 89.12 108 GLU A O 1
ATOM 899 N N . GLY A 1 109 ? -2.322 6.609 -0.372 1.00 91.50 109 GLY A N 1
ATOM 900 C CA . GLY A 1 109 ? -2.509 6.044 -1.696 1.00 91.50 109 GLY A CA 1
ATOM 901 C C . GLY A 1 109 ? -3.304 4.738 -1.721 1.00 91.50 109 GLY A C 1
ATOM 902 O O . GLY A 1 109 ? -4.126 4.523 -2.615 1.00 91.50 109 GLY A O 1
ATOM 903 N N . PHE A 1 110 ? -3.116 3.883 -0.717 1.00 92.31 110 PHE A N 1
ATOM 904 C CA . PHE A 1 110 ? -3.841 2.623 -0.589 1.00 92.31 110 PHE A CA 1
ATOM 905 C C . PHE A 1 110 ? -5.341 2.813 -0.359 1.00 92.31 110 PHE A C 1
ATOM 907 O O . PHE A 1 110 ? -6.118 1.951 -0.767 1.00 92.31 110 PHE A O 1
ATOM 914 N N . VAL A 1 111 ? -5.772 3.959 0.180 1.00 91.31 111 VAL A N 1
ATOM 915 C CA . VAL A 1 111 ? -7.200 4.312 0.301 1.00 91.31 111 VAL A CA 1
ATOM 916 C C . VAL A 1 111 ? -7.909 4.276 -1.056 1.00 91.31 111 VAL A C 1
ATOM 918 O O . VAL A 1 111 ? -9.093 3.937 -1.141 1.00 91.31 111 VAL A O 1
ATOM 921 N N . TYR A 1 112 ? -7.195 4.589 -2.140 1.00 91.00 112 TYR A N 1
ATOM 922 C CA . TYR A 1 112 ? -7.771 4.640 -3.482 1.00 91.00 112 TYR A CA 1
ATOM 923 C C . TYR A 1 112 ? -7.933 3.266 -4.142 1.00 91.00 112 TYR A C 1
ATOM 925 O O . TYR A 1 112 ? -8.686 3.162 -5.119 1.00 91.00 112 TYR A O 1
ATOM 933 N N . LEU A 1 113 ? -7.284 2.223 -3.611 1.00 92.94 113 LEU A N 1
ATOM 934 C CA . LEU A 1 113 ? -7.329 0.867 -4.157 1.00 92.94 113 LEU A CA 1
ATOM 935 C C . LEU A 1 113 ? -8.662 0.175 -3.845 1.00 92.94 113 LEU A C 1
ATOM 937 O O . LEU A 1 113 ? -9.246 0.342 -2.769 1.00 92.94 113 LEU A O 1
ATOM 941 N N . SER A 1 114 ? -9.150 -0.640 -4.781 1.00 91.88 114 SER A N 1
ATOM 942 C CA . SER A 1 114 ? -10.344 -1.477 -4.570 1.00 91.88 114 SER A CA 1
ATOM 943 C C . SER A 1 114 ? -10.099 -2.571 -3.529 1.00 91.88 114 SER A C 1
ATOM 945 O O . SER A 1 114 ? -11.002 -2.933 -2.786 1.00 91.88 114 SER A O 1
ATOM 947 N N . THR A 1 115 ? -8.861 -3.039 -3.439 1.00 93.06 115 THR A N 1
ATOM 948 C CA . THR A 1 115 ? -8.376 -4.138 -2.593 1.00 93.06 115 THR A CA 1
ATOM 949 C C . THR A 1 115 ? -7.832 -3.686 -1.237 1.00 93.06 115 THR A C 1
ATOM 951 O O . THR A 1 115 ? -7.258 -4.491 -0.503 1.00 93.06 115 THR A O 1
ATOM 954 N N . ARG A 1 116 ? -7.995 -2.403 -0.887 1.00 91.44 116 ARG A N 1
ATOM 955 C CA . ARG A 1 116 ? -7.452 -1.772 0.331 1.00 91.44 116 ARG A CA 1
ATOM 956 C C . ARG A 1 116 ? -7.625 -2.616 1.597 1.00 91.44 116 ARG A C 1
ATOM 958 O O . ARG A 1 116 ? -6.684 -2.737 2.370 1.00 91.44 116 ARG A O 1
ATOM 965 N N . CYS A 1 117 ? -8.780 -3.256 1.786 1.00 88.38 117 CYS A N 1
ATOM 966 C CA . CYS A 1 117 ? -9.042 -4.105 2.949 1.00 88.38 117 CYS A CA 1
ATOM 967 C C . CYS A 1 117 ? -8.160 -5.356 2.968 1.00 88.38 117 CYS A C 1
ATOM 969 O O . CYS A 1 117 ? -7.605 -5.690 4.007 1.00 88.38 117 CYS A O 1
ATOM 971 N N . VAL A 1 118 ? -7.998 -6.027 1.825 1.00 90.12 118 VAL A N 1
ATOM 972 C CA . VAL A 1 118 ? -7.154 -7.226 1.700 1.00 90.12 118 VAL A CA 1
ATOM 973 C C . VAL A 1 118 ? -5.700 -6.873 1.987 1.00 90.12 118 VAL A C 1
ATOM 975 O O . VAL A 1 118 ? -5.035 -7.562 2.758 1.00 90.12 118 VAL A O 1
ATOM 978 N N . LEU A 1 119 ? -5.232 -5.755 1.425 1.00 88.56 119 LEU A N 1
ATOM 979 C CA . LEU A 1 119 ? -3.875 -5.272 1.643 1.00 88.56 119 LEU A CA 1
ATOM 980 C C . LEU A 1 119 ? -3.642 -4.914 3.116 1.00 88.56 119 LEU A C 1
ATOM 982 O O . LEU A 1 119 ? -2.667 -5.368 3.702 1.00 88.56 119 LEU A O 1
ATOM 986 N N . PHE A 1 120 ? -4.564 -4.189 3.752 1.00 85.69 120 PHE A N 1
ATOM 987 C CA . PHE A 1 120 ? -4.421 -3.814 5.161 1.00 85.69 120 PHE A CA 1
ATOM 988 C C . PHE A 1 120 ? -4.516 -4.999 6.112 1.00 85.69 120 PHE A C 1
ATOM 990 O O . PHE A 1 120 ? -3.766 -5.036 7.077 1.00 85.69 120 PHE A O 1
ATOM 997 N N . LYS A 1 121 ? -5.348 -6.002 5.820 1.00 85.81 121 LYS A N 1
ATOM 998 C CA . LYS A 1 121 ? -5.373 -7.254 6.586 1.00 85.81 121 LYS A CA 1
ATOM 999 C C . LYS A 1 121 ? -4.082 -8.059 6.443 1.00 85.81 121 LYS A C 1
ATOM 1001 O O . LYS A 1 121 ? -3.649 -8.699 7.395 1.00 85.81 121 LYS A O 1
ATOM 1006 N N . ALA A 1 122 ? -3.453 -8.034 5.267 1.00 84.75 122 ALA A N 1
ATOM 1007 C CA . ALA A 1 122 ? -2.152 -8.666 5.065 1.00 84.75 122 ALA A CA 1
ATOM 1008 C C . ALA A 1 122 ? -1.050 -7.929 5.839 1.00 84.75 122 ALA A C 1
ATOM 1010 O O . ALA A 1 122 ? -0.274 -8.555 6.556 1.00 84.75 122 ALA A O 1
ATOM 1011 N N . VAL A 1 123 ? -1.027 -6.597 5.763 1.00 81.62 123 VAL A N 1
ATOM 1012 C CA . VAL A 1 123 ? -0.063 -5.773 6.502 1.00 81.62 123 VAL A CA 1
ATOM 1013 C C . VAL A 1 123 ? -0.268 -5.896 8.014 1.00 81.62 123 VAL A C 1
ATOM 1015 O O . VAL A 1 123 ? 0.692 -5.975 8.771 1.00 81.62 123 VAL A O 1
ATOM 1018 N N . ALA A 1 124 ? -1.513 -5.993 8.467 1.00 76.69 124 ALA A N 1
ATOM 1019 C CA . ALA A 1 124 ? -1.877 -6.216 9.860 1.00 76.69 124 ALA A CA 1
ATOM 1020 C C . ALA A 1 124 ? -1.288 -7.516 10.448 1.00 76.69 124 ALA A C 1
ATOM 1022 O O . ALA A 1 124 ? -1.179 -7.621 11.664 1.00 76.69 124 ALA A O 1
ATOM 1023 N N . LYS A 1 125 ? -0.871 -8.480 9.615 1.00 77.19 125 LYS A N 1
ATOM 1024 C CA . LYS A 1 125 ? -0.205 -9.733 10.029 1.00 77.19 125 LYS A CA 1
ATOM 1025 C C . LYS A 1 125 ? 1.325 -9.651 10.041 1.00 77.19 125 LYS A C 1
ATOM 1027 O O . LYS A 1 125 ? 1.977 -10.621 10.416 1.00 77.19 125 LYS A O 1
ATOM 1032 N N . SER A 1 126 ? 1.888 -8.522 9.611 1.00 72.94 126 SER A N 1
ATOM 1033 C CA . SER A 1 126 ? 3.330 -8.253 9.598 1.00 72.94 126 SER A CA 1
ATOM 1034 C C . SER A 1 126 ? 3.866 -7.881 10.995 1.00 72.94 126 SER A C 1
ATOM 1036 O O . SER A 1 126 ? 3.161 -8.000 11.997 1.00 72.94 126 SER A O 1
ATOM 1038 N N . ASN A 1 127 ? 5.134 -7.470 11.089 1.00 69.50 127 ASN A N 1
ATOM 1039 C CA . ASN A 1 127 ? 5.813 -7.128 12.346 1.00 69.50 127 ASN A CA 1
ATOM 1040 C C . ASN A 1 127 ? 5.091 -6.009 13.141 1.00 69.50 127 ASN A C 1
ATOM 1042 O O . ASN A 1 127 ? 4.647 -5.023 12.559 1.00 69.50 127 ASN A O 1
ATOM 1046 N N . GLU A 1 128 ? 5.040 -6.122 14.475 1.00 68.38 128 GLU A N 1
ATOM 1047 C CA . GLU A 1 128 ? 4.411 -5.167 15.413 1.00 68.38 128 GLU A CA 1
ATOM 1048 C C . GLU A 1 128 ? 4.778 -3.694 15.160 1.00 68.38 128 GLU A C 1
ATOM 1050 O O . GLU A 1 128 ? 3.911 -2.822 15.171 1.00 68.38 128 GLU A O 1
ATOM 1055 N N . ILE A 1 129 ? 6.048 -3.405 14.857 1.00 66.31 129 ILE A N 1
ATOM 1056 C CA . ILE A 1 129 ? 6.525 -2.029 14.609 1.00 66.31 129 ILE A CA 1
ATOM 1057 C C . ILE A 1 129 ? 5.822 -1.401 13.393 1.00 66.31 129 ILE A C 1
ATOM 1059 O O . ILE A 1 129 ? 5.493 -0.212 13.386 1.00 66.31 129 ILE A O 1
ATOM 1063 N N . ILE A 1 130 ? 5.574 -2.208 12.360 1.00 67.69 130 ILE A N 1
ATOM 1064 C CA . ILE A 1 130 ? 4.919 -1.775 11.124 1.00 67.69 130 ILE A CA 1
ATOM 1065 C C . ILE A 1 130 ? 3.437 -1.497 11.399 1.00 67.69 130 ILE A C 1
ATOM 1067 O O . ILE A 1 130 ? 2.898 -0.502 10.908 1.00 67.69 130 ILE A O 1
ATOM 1071 N N . LYS A 1 131 ? 2.798 -2.306 12.255 1.00 71.31 131 LYS A N 1
ATOM 1072 C CA . LYS A 1 131 ? 1.387 -2.142 12.634 1.00 71.31 131 LYS A CA 1
ATOM 1073 C C . LYS A 1 131 ? 1.125 -0.784 13.283 1.00 71.31 131 LYS A C 1
ATOM 1075 O O . LYS A 1 131 ? 0.267 -0.038 12.810 1.00 71.31 131 LYS A O 1
ATOM 1080 N N . GLU A 1 132 ? 1.878 -0.429 14.326 1.00 70.50 132 GLU A N 1
ATOM 1081 C CA . GLU A 1 132 ? 1.658 0.826 15.058 1.00 70.50 132 GLU A CA 1
ATOM 1082 C C . GLU A 1 132 ? 1.895 2.055 14.166 1.00 70.50 132 GLU A C 1
ATOM 1084 O O . GLU A 1 132 ? 1.103 3.006 14.168 1.00 70.50 132 GLU A O 1
ATOM 1089 N N . ASN A 1 133 ? 2.953 2.021 13.348 1.00 75.69 133 ASN A N 1
ATOM 1090 C CA . ASN A 1 133 ? 3.249 3.102 12.413 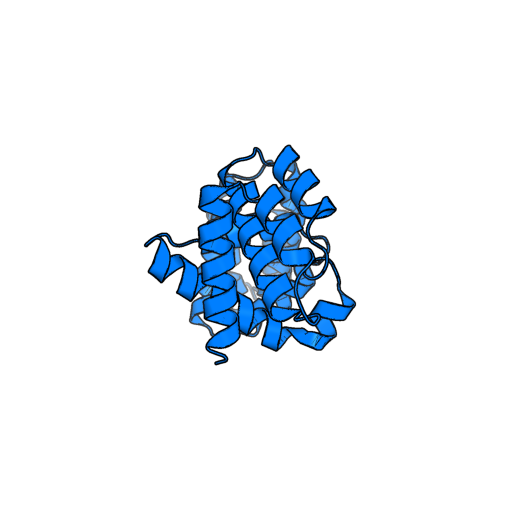1.00 75.69 133 ASN A CA 1
ATOM 1091 C C . ASN A 1 133 ? 2.102 3.292 11.405 1.00 75.69 133 ASN A C 1
ATOM 1093 O O . ASN A 1 133 ? 1.673 4.417 11.157 1.00 75.69 133 ASN A O 1
ATOM 1097 N N . ILE A 1 134 ? 1.536 2.204 10.885 1.00 77.50 134 ILE A N 1
ATOM 1098 C CA . ILE A 1 134 ? 0.451 2.259 9.900 1.00 77.50 134 ILE A CA 1
ATOM 1099 C C . ILE A 1 134 ? -0.862 2.754 10.497 1.00 77.50 134 ILE A C 1
ATOM 1101 O O . ILE A 1 134 ? -1.542 3.548 9.847 1.00 77.50 134 ILE A O 1
ATOM 1105 N N . ILE A 1 135 ? -1.201 2.371 11.733 1.00 75.94 135 ILE A N 1
ATOM 1106 C CA . ILE A 1 135 ? -2.351 2.949 12.447 1.00 75.94 135 ILE A CA 1
ATOM 1107 C C . ILE A 1 135 ? -2.186 4.467 12.548 1.00 75.94 135 ILE A C 1
ATOM 1109 O O . ILE A 1 135 ? -3.103 5.222 12.223 1.00 75.94 135 ILE A O 1
ATOM 1113 N N . ASN A 1 136 ? -1.004 4.926 12.970 1.00 79.25 136 ASN A N 1
ATOM 1114 C CA . ASN A 1 136 ? -0.720 6.352 13.094 1.00 79.25 136 ASN A CA 1
ATOM 1115 C C . ASN A 1 136 ? -0.841 7.069 11.746 1.00 79.25 136 ASN A C 1
ATOM 1117 O O . ASN A 1 136 ? -1.490 8.114 11.671 1.00 79.25 136 ASN A O 1
ATOM 1121 N N . GLN A 1 137 ? -0.286 6.497 10.674 1.00 82.12 137 GLN A N 1
ATOM 1122 C CA . GLN A 1 137 ? -0.390 7.101 9.347 1.00 82.12 137 GLN A CA 1
ATOM 1123 C C . GLN A 1 137 ? -1.824 7.117 8.815 1.00 82.12 137 GLN A C 1
ATOM 1125 O O . GLN A 1 137 ? -2.250 8.145 8.295 1.00 82.12 137 GLN A O 1
ATOM 1130 N N . LEU A 1 138 ? -2.603 6.049 9.011 1.00 80.94 138 LEU A N 1
ATOM 1131 C CA . LEU A 1 138 ? -4.017 6.005 8.623 1.00 80.94 138 LEU A CA 1
ATOM 1132 C C . LEU A 1 138 ? -4.820 7.126 9.281 1.00 80.94 138 LEU A C 1
ATOM 1134 O O . LEU A 1 138 ? -5.595 7.817 8.617 1.00 80.94 138 LEU A O 1
ATOM 1138 N N . LEU A 1 139 ? -4.617 7.326 10.583 1.00 77.94 139 LEU A N 1
ATOM 1139 C CA . LEU A 1 139 ? -5.292 8.377 11.337 1.00 77.94 139 LEU A CA 1
ATOM 1140 C C . LEU A 1 139 ? -4.873 9.770 10.849 1.00 77.94 139 LEU A C 1
ATOM 1142 O O . LEU A 1 139 ? -5.714 10.659 10.711 1.00 77.94 139 LEU A O 1
ATOM 1146 N N . LEU A 1 140 ? -3.598 9.965 10.504 1.00 79.94 140 LEU A N 1
ATOM 1147 C CA . LEU A 1 140 ? -3.119 11.221 9.923 1.00 79.94 140 LEU A CA 1
ATOM 1148 C C . LEU A 1 140 ? -3.705 11.489 8.525 1.00 79.94 140 LEU A C 1
ATOM 1150 O O . LEU A 1 140 ? -4.003 12.646 8.210 1.00 79.94 140 LEU A O 1
ATOM 1154 N N . CYS A 1 141 ? -3.940 10.452 7.712 1.00 77.00 141 CYS A N 1
ATOM 1155 C CA . CYS A 1 141 ? -4.553 10.586 6.385 1.00 77.00 141 CYS A CA 1
ATOM 1156 C C . CYS A 1 141 ? -5.973 11.167 6.442 1.00 77.00 141 CYS A C 1
ATOM 1158 O O . CYS A 1 141 ? -6.358 11.908 5.537 1.00 77.00 141 CYS A O 1
ATOM 1160 N N . VAL A 1 142 ? -6.731 10.913 7.517 1.00 72.81 142 VAL A N 1
ATOM 1161 C CA . VAL A 1 142 ? -8.105 11.428 7.675 1.00 72.81 142 VAL A CA 1
ATOM 1162 C C . VAL A 1 142 ? -8.154 12.956 7.584 1.00 72.81 142 VAL A C 1
ATOM 1164 O O . VAL A 1 142 ? -9.098 13.510 7.032 1.00 72.81 142 VAL A O 1
ATOM 1167 N N . ARG A 1 143 ? -7.121 13.655 8.071 1.00 70.12 143 ARG A N 1
ATOM 1168 C CA . ARG A 1 143 ? -7.068 15.129 8.042 1.00 70.12 143 ARG A CA 1
ATOM 1169 C C . ARG A 1 143 ? -6.782 15.707 6.655 1.00 70.12 143 ARG A C 1
A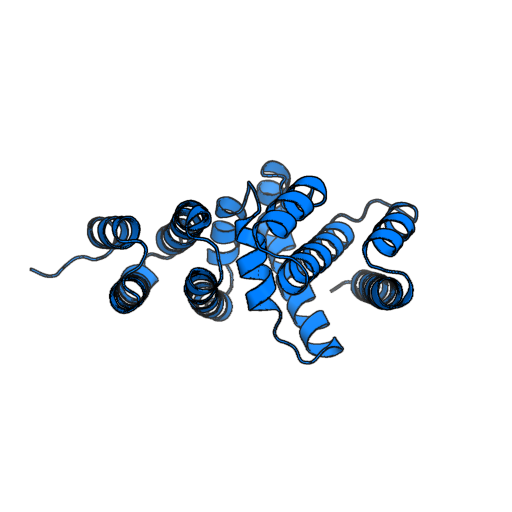TOM 1171 O O . ARG A 1 143 ? -7.024 16.890 6.435 1.00 70.12 143 ARG A O 1
ATOM 1178 N N . ARG A 1 144 ? -6.219 14.907 5.747 1.00 72.81 144 ARG A N 1
ATOM 1179 C CA . ARG A 1 144 ? -5.804 15.336 4.400 1.00 72.81 144 ARG A CA 1
ATOM 1180 C C . ARG A 1 144 ? -6.783 14.912 3.314 1.00 72.81 144 ARG A C 1
ATOM 1182 O O . ARG A 1 144 ? -6.897 15.585 2.290 1.00 72.81 144 ARG A O 1
ATOM 1189 N N . LEU A 1 145 ? -7.464 13.794 3.523 1.00 75.69 145 LEU A N 1
ATOM 1190 C CA . LEU A 1 145 ? -8.399 13.238 2.561 1.00 75.69 145 LEU A CA 1
ATOM 1191 C C . LEU A 1 145 ? -9.747 13.958 2.619 1.00 75.69 145 LEU A C 1
ATOM 1193 O O . LEU A 1 145 ? -10.219 14.384 3.667 1.00 75.69 145 LEU A O 1
ATOM 1197 N N . SER A 1 146 ? -10.392 14.077 1.459 1.00 76.19 146 SER A N 1
ATOM 1198 C CA . SER A 1 146 ? -11.769 14.569 1.379 1.00 76.19 146 SER A CA 1
ATOM 1199 C C . SER A 1 146 ? -12.717 13.651 2.161 1.00 76.19 146 SER A C 1
ATOM 1201 O O . SER A 1 146 ? -12.569 12.430 2.108 1.00 76.19 146 SER A O 1
ATOM 1203 N N . ASN A 1 147 ? -13.750 14.224 2.792 1.00 78.31 147 ASN A N 1
ATOM 1204 C CA . ASN A 1 147 ? -14.752 13.492 3.582 1.00 78.31 147 ASN A CA 1
ATOM 1205 C C . ASN A 1 147 ? -15.409 12.312 2.840 1.00 78.31 147 ASN A C 1
ATOM 1207 O O . ASN A 1 147 ? -15.890 11.373 3.467 1.00 78.31 147 ASN A O 1
ATOM 1211 N N . ARG A 1 148 ? -15.406 12.303 1.502 1.00 80.88 148 ARG A N 1
ATOM 1212 C CA . ARG A 1 148 ? -15.896 11.156 0.717 1.00 80.88 148 ARG A CA 1
ATOM 1213 C C . ARG A 1 148 ? -15.095 9.866 0.920 1.00 80.88 148 ARG A C 1
ATOM 1215 O O . ARG A 1 148 ? -15.599 8.806 0.575 1.00 80.88 148 ARG A O 1
ATOM 1222 N N . PHE A 1 149 ? -13.857 9.965 1.413 1.00 82.44 149 PHE A N 1
ATOM 1223 C CA . PHE A 1 149 ? -12.976 8.822 1.651 1.00 82.44 149 PHE A CA 1
ATOM 1224 C C . PHE A 1 149 ? -13.092 8.266 3.077 1.00 82.44 149 PHE A C 1
ATOM 1226 O O . PHE A 1 149 ? -12.409 7.304 3.422 1.00 82.44 149 PHE A O 1
ATOM 1233 N N . LEU A 1 150 ? -13.967 8.846 3.910 1.00 82.25 150 LEU A N 1
ATOM 1234 C CA . LEU A 1 150 ? -14.176 8.406 5.291 1.00 82.25 150 LEU A CA 1
ATOM 1235 C C . LEU A 1 150 ? -14.674 6.961 5.369 1.00 82.25 150 LEU A C 1
ATOM 1237 O O . LEU A 1 150 ? -14.284 6.244 6.285 1.00 82.25 150 LEU A O 1
ATOM 1241 N N . LEU A 1 151 ? -15.475 6.508 4.399 1.00 85.50 151 LEU A N 1
ATOM 1242 C CA . LEU A 1 151 ? -15.919 5.114 4.342 1.00 85.50 151 LEU A CA 1
ATOM 1243 C C . LEU A 1 151 ? -14.736 4.165 4.106 1.00 85.50 151 LEU A C 1
ATOM 1245 O O . LEU A 1 151 ? -14.570 3.191 4.829 1.00 85.50 151 LEU A O 1
ATOM 1249 N N . GLN A 1 152 ? -13.871 4.479 3.144 1.00 89.31 152 GLN A N 1
ATOM 1250 C CA . GLN A 1 152 ? -12.692 3.675 2.822 1.00 89.31 152 GLN A CA 1
ATOM 1251 C C . GLN A 1 152 ? -11.712 3.632 3.998 1.00 89.31 152 GLN A C 1
ATOM 1253 O O . GLN A 1 152 ? -11.200 2.568 4.337 1.00 89.31 152 GLN A O 1
ATOM 1258 N N . LEU A 1 153 ? -11.500 4.770 4.664 1.00 86.88 153 LEU A N 1
ATOM 1259 C CA . LEU A 1 153 ? -10.693 4.843 5.883 1.00 86.88 153 LEU A CA 1
ATOM 1260 C C . LEU A 1 153 ? -11.308 4.013 7.015 1.00 86.88 153 LEU A C 1
ATOM 1262 O O . LEU A 1 153 ? -10.586 3.302 7.708 1.00 86.88 153 LEU A O 1
ATOM 1266 N N . SER A 1 154 ? -12.635 4.049 7.161 1.00 86.56 154 SER A N 1
ATOM 1267 C CA . SER A 1 154 ? -13.358 3.238 8.145 1.00 86.56 154 SER A CA 1
ATOM 1268 C C . SER A 1 154 ? -13.134 1.747 7.930 1.00 86.56 154 SER A C 1
ATOM 1270 O O . SER A 1 154 ? -12.844 1.024 8.879 1.00 86.56 154 SER A O 1
ATOM 1272 N N . GLU A 1 155 ? -13.226 1.291 6.682 1.00 87.44 155 GLU A N 1
ATOM 1273 C CA . GLU A 1 155 ? -12.997 -0.107 6.315 1.00 87.44 155 GLU A CA 1
ATOM 1274 C C . GLU A 1 155 ? -11.555 -0.549 6.588 1.00 87.44 155 GLU A C 1
ATOM 1276 O O . GLU A 1 155 ? -11.335 -1.657 7.073 1.00 87.44 155 GLU A O 1
ATOM 1281 N N . MET A 1 156 ? -10.571 0.306 6.295 1.00 88.44 156 MET A N 1
ATOM 1282 C CA . MET A 1 156 ? -9.152 0.003 6.515 1.00 88.44 156 MET A CA 1
ATOM 1283 C C . MET A 1 156 ? -8.809 -0.059 8.005 1.00 88.44 156 MET A C 1
ATOM 1285 O O . MET A 1 156 ? -8.150 -1.000 8.440 1.00 88.44 156 MET A O 1
ATOM 1289 N N . ILE A 1 157 ? -9.294 0.905 8.794 1.00 87.44 157 ILE A N 1
ATOM 1290 C CA . ILE A 1 157 ? -9.086 0.938 10.247 1.00 87.44 157 ILE A CA 1
ATOM 1291 C C . ILE A 1 157 ? -9.772 -0.257 10.909 1.00 87.44 157 ILE A C 1
ATOM 1293 O O . ILE A 1 157 ? -9.157 -0.952 11.715 1.00 87.44 157 ILE A O 1
ATOM 1297 N N . TYR A 1 158 ? -11.025 -0.535 10.540 1.00 86.31 158 TYR A N 1
ATOM 1298 C CA . TYR A 1 158 ? -11.744 -1.688 11.069 1.00 86.31 158 TYR A CA 1
ATOM 1299 C C . TYR A 1 158 ? -11.061 -3.006 10.684 1.00 86.31 158 TYR A C 1
ATOM 1301 O O . TYR A 1 158 ? -10.906 -3.872 11.536 1.00 86.31 158 TYR A O 1
ATOM 1309 N N . GLY A 1 159 ? -10.608 -3.150 9.433 1.00 85.75 159 GLY A N 1
ATOM 1310 C CA . GLY A 1 159 ? -9.892 -4.345 8.980 1.00 85.75 159 GLY A CA 1
ATOM 1311 C C . GLY A 1 159 ? -8.586 -4.588 9.736 1.00 85.75 159 GLY A C 1
ATOM 1312 O O . GLY A 1 159 ? -8.238 -5.736 9.982 1.00 85.75 159 GLY A O 1
ATOM 1313 N N . LEU A 1 160 ? -7.891 -3.526 10.151 1.00 84.75 160 LEU A N 1
ATOM 1314 C CA . LEU A 1 160 ? -6.692 -3.643 10.977 1.00 84.75 160 LEU A CA 1
ATOM 1315 C C . LEU A 1 160 ? -7.023 -4.129 12.395 1.00 84.75 160 LEU A C 1
ATOM 1317 O O . LEU A 1 160 ? -6.355 -5.035 12.889 1.00 84.75 160 LEU A O 1
ATOM 1321 N N . VAL A 1 161 ? -8.052 -3.550 13.025 1.00 87.38 161 VAL A N 1
ATOM 1322 C CA . VAL A 1 161 ? -8.495 -3.925 14.381 1.00 87.38 161 VAL A CA 1
ATOM 1323 C C . VAL A 1 161 ? -9.077 -5.336 14.417 1.00 87.38 161 VAL A C 1
ATOM 1325 O O . VAL A 1 161 ? -8.841 -6.065 15.368 1.00 87.38 161 VAL A O 1
ATOM 1328 N N . GLU A 1 162 ? -9.800 -5.751 13.379 1.00 87.56 162 GLU A N 1
ATOM 1329 C CA . GLU A 1 162 ? -10.334 -7.113 13.279 1.00 87.56 162 GLU A CA 1
ATOM 1330 C C . GLU A 1 162 ? -9.222 -8.172 13.253 1.00 87.56 162 GLU A C 1
ATOM 1332 O O . GLU A 1 162 ? -9.376 -9.234 13.849 1.00 87.56 162 GLU A O 1
ATOM 1337 N N . GLU A 1 163 ? -8.091 -7.882 12.605 1.00 87.44 163 GLU A N 1
ATOM 1338 C CA . GLU A 1 163 ? -6.935 -8.788 12.598 1.00 87.44 163 GLU A CA 1
ATOM 1339 C C . GLU A 1 163 ? -6.040 -8.630 13.841 1.00 87.44 163 GLU A C 1
ATOM 1341 O O . GLU A 1 163 ? -5.276 -9.544 14.137 1.00 87.44 163 GLU A O 1
ATOM 1346 N N . ASN A 1 164 ? -6.126 -7.506 14.567 1.00 84.62 164 ASN A N 1
ATOM 1347 C CA . ASN A 1 164 ? -5.372 -7.254 15.805 1.00 84.62 164 ASN A CA 1
ATOM 1348 C C . ASN A 1 164 ? -6.249 -6.563 16.872 1.00 84.62 164 ASN A C 1
ATOM 1350 O O . ASN A 1 164 ? -6.154 -5.339 17.070 1.00 84.62 164 ASN A O 1
ATOM 1354 N N . PRO A 1 165 ? -7.123 -7.319 17.558 1.00 87.81 165 PRO A N 1
ATOM 1355 C CA . PRO A 1 165 ? -8.055 -6.772 18.544 1.00 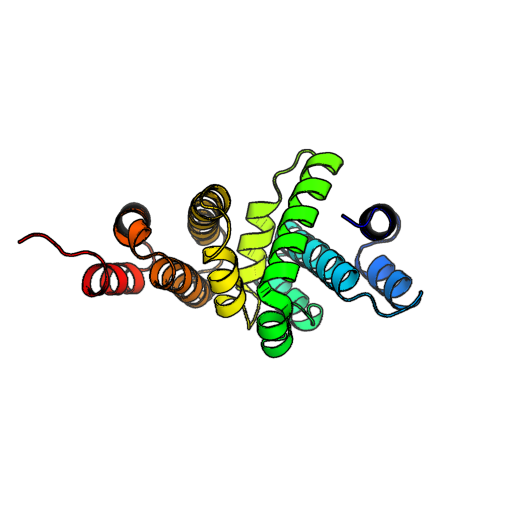87.81 165 PRO A CA 1
ATOM 1356 C C . PRO A 1 165 ? -7.386 -6.028 19.706 1.00 87.81 165 PRO A C 1
ATOM 1358 O O . PRO A 1 165 ? -7.986 -5.122 20.279 1.00 87.81 165 PRO A O 1
ATOM 1361 N N . GLU A 1 166 ? -6.133 -6.342 20.035 1.00 86.00 166 GLU A N 1
ATOM 1362 C CA . GLU A 1 166 ? -5.353 -5.688 21.091 1.00 86.00 166 GLU A CA 1
ATOM 1363 C C . GLU A 1 166 ? -5.164 -4.176 20.867 1.00 86.00 166 GLU A C 1
ATOM 1365 O O . GLU A 1 166 ? -5.015 -3.416 21.824 1.00 86.00 166 GLU A O 1
ATOM 1370 N N . TYR A 1 167 ? -5.252 -3.706 19.618 1.00 83.88 167 TYR A N 1
ATOM 1371 C CA . TYR A 1 167 ? -5.171 -2.282 19.281 1.00 83.88 167 TYR A CA 1
ATOM 1372 C C . TYR A 1 167 ? -6.516 -1.549 19.372 1.00 83.88 167 TYR A C 1
ATOM 1374 O O . TYR A 1 167 ? -6.551 -0.322 19.232 1.00 83.88 167 TYR A O 1
ATOM 1382 N N . ALA A 1 168 ? -7.625 -2.255 19.621 1.00 87.56 168 ALA A N 1
ATOM 1383 C CA . ALA A 1 168 ? -8.973 -1.690 19.626 1.00 87.56 168 ALA A CA 1
ATOM 1384 C C . ALA A 1 168 ? -9.105 -0.470 20.548 1.00 87.56 168 ALA A C 1
ATOM 1386 O O . ALA A 1 168 ? -9.609 0.572 20.123 1.00 87.56 168 ALA A O 1
ATOM 1387 N N . GLN A 1 169 ? -8.599 -0.564 21.782 1.00 86.81 169 GLN A N 1
ATOM 1388 C CA . GLN A 1 169 ? -8.670 0.528 22.758 1.00 86.81 169 GLN A CA 1
ATOM 1389 C C . GLN A 1 169 ? -7.875 1.763 22.305 1.00 86.81 169 GLN A C 1
ATOM 1391 O O . GLN A 1 169 ? -8.381 2.885 22.377 1.00 86.81 169 GLN A O 1
ATOM 1396 N N . LEU A 1 170 ? -6.659 1.567 21.782 1.00 86.81 170 LEU A N 1
ATOM 1397 C CA . LEU A 1 170 ? -5.811 2.653 21.281 1.00 86.81 170 LEU A CA 1
ATOM 1398 C C . LEU A 1 170 ? -6.461 3.364 20.087 1.00 86.81 170 LEU A C 1
ATOM 1400 O O . LEU A 1 170 ? -6.490 4.594 20.029 1.00 86.81 170 LEU A O 1
ATOM 1404 N N . VAL A 1 171 ? -6.988 2.590 19.136 1.00 86.81 171 VAL A N 1
ATOM 1405 C CA . VAL A 1 171 ? -7.656 3.118 17.941 1.00 86.81 171 VAL A CA 1
ATOM 1406 C C . VAL A 1 171 ? -8.927 3.873 18.330 1.00 86.81 171 VAL A C 1
ATOM 1408 O O . VAL A 1 171 ? -9.120 5.003 17.880 1.00 86.81 171 VAL A O 1
ATOM 1411 N N . ARG A 1 172 ? -9.758 3.304 19.215 1.00 88.19 172 ARG A N 1
ATOM 1412 C CA . ARG A 1 172 ? -10.955 3.956 19.772 1.00 88.19 172 ARG A CA 1
ATOM 1413 C C . ARG A 1 172 ? -10.612 5.301 20.407 1.00 88.19 172 ARG A C 1
ATOM 1415 O O . ARG A 1 172 ? -11.281 6.291 20.107 1.00 88.19 172 ARG A O 1
ATOM 1422 N N . LEU A 1 173 ? -9.586 5.345 21.262 1.00 87.38 173 LEU A N 1
ATOM 1423 C CA . LEU A 1 173 ? -9.158 6.572 21.934 1.00 87.38 173 LEU A CA 1
ATOM 1424 C C . LEU A 1 173 ? -8.766 7.644 20.911 1.00 87.38 173 LEU A C 1
ATOM 1426 O O . LEU A 1 173 ? -9.332 8.735 20.929 1.00 87.38 173 LEU A O 1
ATOM 1430 N N . LYS A 1 174 ? -7.884 7.311 19.961 1.00 85.88 174 LYS A N 1
ATOM 1431 C CA . LYS A 1 174 ? -7.412 8.267 18.949 1.00 85.88 174 LYS A CA 1
ATOM 1432 C C . LYS A 1 174 ? -8.534 8.783 18.048 1.00 85.88 174 LYS A C 1
ATOM 1434 O O . LYS A 1 174 ? -8.595 9.978 17.770 1.00 85.88 174 LYS A O 1
ATOM 1439 N N . LEU A 1 175 ? -9.442 7.910 17.607 1.00 86.62 175 LEU A N 1
ATOM 1440 C CA . LEU A 1 175 ? -10.603 8.320 16.812 1.00 86.62 175 LEU A CA 1
ATOM 1441 C C . LEU A 1 175 ? -11.529 9.260 17.598 1.00 86.62 175 LEU A C 1
ATOM 1443 O O . LEU A 1 175 ? -12.007 10.251 17.043 1.00 86.62 175 LEU A O 1
ATOM 1447 N N . SER A 1 176 ? -11.732 8.982 18.890 1.00 87.44 176 SER A N 1
ATOM 1448 C CA . SER A 1 176 ? -12.554 9.806 19.786 1.00 87.44 176 SER A CA 1
ATOM 1449 C C . SER A 1 176 ? -11.938 11.188 20.014 1.00 87.44 176 SER A C 1
ATOM 1451 O O . SER A 1 176 ? -12.633 12.194 19.890 1.00 87.44 176 SER A O 1
ATOM 1453 N N . GLU A 1 177 ? -10.629 11.257 20.275 1.00 87.06 177 GLU A N 1
ATOM 1454 C CA . GLU A 1 177 ? -9.885 12.518 20.421 1.00 87.06 177 GLU A CA 1
ATOM 1455 C C . GLU A 1 177 ? -9.936 13.368 19.149 1.00 87.06 177 GLU A C 1
ATOM 1457 O O . GLU A 1 177 ? -10.052 14.592 19.202 1.00 87.06 177 GLU A O 1
ATOM 1462 N N . MET A 1 178 ? -9.868 12.714 17.990 1.00 82.50 178 MET A N 1
ATOM 1463 C CA . MET A 1 178 ? -9.953 13.372 16.692 1.00 82.50 178 MET A CA 1
ATOM 1464 C C . MET A 1 178 ? -11.388 13.734 16.282 1.00 82.50 178 MET A C 1
ATOM 1466 O O . MET A 1 178 ? -11.545 14.496 15.330 1.00 82.50 178 MET A O 1
ATOM 1470 N N . GLN A 1 179 ? -12.409 13.223 16.980 1.00 84.44 179 GLN A N 1
ATOM 1471 C CA . GLN A 1 179 ? -13.835 13.414 16.677 1.00 84.44 179 GLN A CA 1
ATOM 1472 C C . GLN A 1 179 ? -14.212 12.998 15.243 1.00 84.44 179 GLN A C 1
ATOM 1474 O O . GLN A 1 179 ? -14.967 13.680 14.550 1.00 84.44 179 GLN A O 1
ATOM 1479 N N . ILE A 1 180 ? -13.673 11.867 14.785 1.00 81.75 180 ILE A N 1
ATOM 1480 C CA . ILE A 1 180 ? -13.878 11.330 13.431 1.00 81.75 180 ILE A CA 1
ATOM 1481 C C . ILE A 1 180 ? -14.399 9.895 13.482 1.00 81.75 180 ILE A C 1
ATOM 1483 O O . ILE A 1 180 ? -14.163 9.170 14.443 1.00 81.75 180 ILE A O 1
ATOM 1487 N N . LEU A 1 181 ? -15.060 9.470 12.402 1.0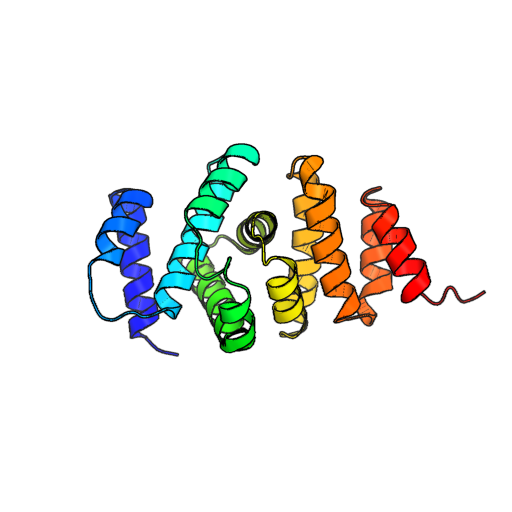0 83.50 181 LEU A N 1
ATOM 1488 C CA . LEU A 1 181 ? -15.518 8.088 12.199 1.00 83.50 181 LEU A CA 1
ATOM 1489 C C . LEU A 1 181 ? -16.313 7.514 13.397 1.00 83.50 181 LEU A C 1
ATOM 1491 O O . LEU A 1 181 ? -15.966 6.442 13.898 1.00 83.50 181 LEU A O 1
ATOM 1495 N N . PRO A 1 182 ? -17.387 8.190 13.858 1.00 84.75 182 PRO A N 1
ATOM 1496 C CA . PRO A 1 182 ? -18.149 7.764 15.037 1.00 84.75 182 PRO A CA 1
ATOM 1497 C C . PRO A 1 182 ? -18.689 6.333 14.915 1.00 84.75 182 PRO A C 1
ATOM 1499 O O . PRO A 1 182 ? -18.652 5.581 15.884 1.00 84.75 182 PRO A O 1
ATOM 1502 N N . ASP A 1 183 ? -19.086 5.913 13.713 1.00 84.88 183 ASP A N 1
ATOM 1503 C CA . ASP A 1 183 ? -19.577 4.553 13.468 1.00 84.88 183 ASP A CA 1
ATOM 1504 C C . ASP A 1 183 ? -18.498 3.488 13.726 1.00 84.88 183 ASP A C 1
ATOM 1506 O O . ASP A 1 183 ? -18.780 2.417 14.266 1.00 84.88 183 ASP A O 1
ATOM 1510 N N . VAL A 1 184 ? -17.240 3.788 13.382 1.00 86.12 184 VAL A N 1
ATOM 1511 C CA . VAL A 1 184 ? -16.097 2.900 13.642 1.00 86.12 184 VAL A CA 1
ATOM 1512 C C . VAL A 1 184 ? -15.805 2.839 15.135 1.00 86.12 184 VAL A C 1
ATOM 1514 O O . VAL A 1 184 ? -15.578 1.749 15.652 1.00 86.12 184 VAL A O 1
ATOM 1517 N N . ILE A 1 185 ? -15.875 3.975 15.838 1.00 86.50 185 ILE A N 1
ATOM 1518 C CA . ILE A 1 185 ? -15.730 4.033 17.300 1.00 86.50 185 ILE A CA 1
ATOM 1519 C C . ILE A 1 185 ? -16.764 3.123 17.964 1.00 86.50 185 ILE A C 1
ATOM 1521 O O . ILE A 1 185 ? -16.394 2.274 18.776 1.00 86.50 185 ILE A O 1
ATOM 1525 N N . THR A 1 186 ? -18.043 3.255 17.600 1.00 86.62 186 THR A N 1
ATOM 1526 C CA . THR A 1 186 ? -19.117 2.418 18.150 1.00 86.62 186 THR A CA 1
ATOM 1527 C C . THR A 1 186 ? -18.873 0.945 17.850 1.00 86.62 186 THR A C 1
ATOM 1529 O O . THR A 1 186 ? -18.932 0.120 18.759 1.00 86.62 186 THR A O 1
ATOM 1532 N N . LYS A 1 187 ? -18.545 0.604 16.599 1.00 86.75 187 LYS A N 1
ATOM 1533 C CA . LYS A 1 187 ? -18.329 -0.787 16.193 1.00 86.75 187 LYS A CA 1
ATOM 1534 C C . LYS A 1 187 ? -17.143 -1.431 16.917 1.00 86.75 187 LYS A C 1
ATOM 1536 O O . LYS A 1 187 ? -17.272 -2.555 17.388 1.00 86.75 187 LYS A O 1
ATOM 1541 N N . ILE A 1 188 ? -16.013 -0.727 17.026 1.00 88.62 188 ILE A N 1
ATOM 1542 C CA . ILE A 1 188 ? -14.835 -1.207 17.765 1.00 88.62 188 ILE A CA 1
ATOM 1543 C C . ILE A 1 188 ? -15.168 -1.369 19.248 1.00 88.62 188 ILE A C 1
ATOM 1545 O O . ILE A 1 188 ? -14.819 -2.387 19.836 1.00 88.62 188 ILE A O 1
ATOM 1549 N N . THR A 1 189 ? -15.874 -0.394 19.828 1.00 86.00 189 THR A N 1
ATOM 1550 C CA . THR A 1 189 ? -16.271 -0.432 21.239 1.00 86.00 189 THR A CA 1
ATOM 1551 C C . THR A 1 189 ? -17.105 -1.670 21.534 1.00 86.00 189 THR A C 1
ATOM 1553 O O . THR A 1 189 ? -16.727 -2.461 22.379 1.00 86.00 189 THR A O 1
ATOM 1556 N N . VAL A 1 190 ? -18.188 -1.883 20.783 1.00 86.62 190 VAL A N 1
ATOM 1557 C CA . VAL A 1 190 ? -19.124 -2.990 21.026 1.00 86.62 190 VAL A CA 1
ATOM 1558 C C . VAL A 1 190 ? -18.478 -4.365 20.833 1.00 86.62 190 VAL A C 1
ATOM 1560 O O . VAL A 1 190 ? -18.850 -5.307 21.525 1.00 86.62 190 VAL A O 1
ATOM 1563 N N . LEU A 1 191 ? -17.561 -4.507 19.870 1.00 85.94 191 LEU A N 1
ATOM 1564 C CA . LEU A 1 191 ? -17.014 -5.815 19.494 1.00 85.94 191 LEU A CA 1
ATOM 1565 C C . LEU A 1 191 ? -15.720 -6.190 20.221 1.00 85.94 191 LEU A C 1
ATOM 1567 O O . LEU A 1 191 ? -15.467 -7.377 20.396 1.00 85.94 191 LEU A O 1
ATOM 1571 N N . TYR A 1 192 ? -14.892 -5.210 20.590 1.00 86.00 192 TYR A N 1
ATOM 1572 C CA . TYR A 1 192 ? -13.517 -5.467 21.034 1.00 86.00 192 TYR A CA 1
ATOM 1573 C C . TYR A 1 192 ? -13.122 -4.734 22.314 1.00 86.00 192 TYR A C 1
ATOM 1575 O O . TYR A 1 192 ? -12.119 -5.088 22.926 1.00 86.00 192 TYR A O 1
ATOM 1583 N N . CYS A 1 193 ? -13.860 -3.703 22.724 1.00 80.00 193 CYS A N 1
ATOM 1584 C CA . CYS A 1 193 ? -13.649 -3.088 24.026 1.00 80.00 193 CYS A CA 1
ATOM 1585 C C . CYS A 1 193 ? -14.682 -3.673 24.984 1.00 80.00 193 CYS A C 1
ATOM 1587 O O . CYS A 1 193 ? -15.833 -3.249 24.991 1.00 80.00 193 CYS A O 1
ATOM 1589 N N . GLU A 1 194 ? -14.274 -4.645 25.797 1.00 66.62 194 GLU A N 1
ATOM 1590 C CA . GLU A 1 194 ? -15.015 -4.925 27.022 1.00 66.62 194 GLU A CA 1
ATOM 1591 C C . GLU A 1 194 ? -14.945 -3.645 27.862 1.00 66.62 194 GLU A C 1
ATOM 1593 O O . GLU A 1 194 ? -13.906 -3.315 28.435 1.00 66.62 194 GLU A O 1
ATOM 1598 N N . ASP A 1 195 ? -16.013 -2.847 27.847 1.00 55.09 195 ASP A N 1
ATOM 1599 C CA . ASP A 1 195 ? -16.202 -1.852 28.889 1.00 55.09 195 ASP A CA 1
ATOM 1600 C C . ASP A 1 195 ? -16.422 -2.681 30.165 1.00 55.09 195 ASP A C 1
ATOM 1602 O O . ASP A 1 195 ? -17.480 -3.290 30.335 1.00 55.09 195 ASP A O 1
ATOM 1606 N N . GLU A 1 196 ? -15.395 -2.795 31.017 1.00 43.62 196 GLU A N 1
ATOM 1607 C CA . GLU A 1 196 ? -15.594 -3.249 32.395 1.00 43.62 196 GLU A CA 1
ATOM 1608 C C . GLU A 1 196 ? -16.653 -2.323 33.009 1.00 43.62 196 GLU A C 1
ATOM 1610 O O . GLU A 1 196 ? -16.407 -1.133 33.225 1.00 43.62 196 GLU A O 1
ATOM 1615 N N . VAL A 1 197 ? -17.862 -2.860 33.187 1.00 40.03 197 VAL A N 1
ATOM 1616 C CA . VAL A 1 197 ? -18.954 -2.225 33.935 1.00 40.03 197 VAL A CA 1
ATOM 1617 C C . VAL A 1 197 ? -18.647 -2.298 35.422 1.00 40.03 197 VAL A C 1
ATOM 1619 O O . VAL A 1 197 ? -18.310 -3.410 35.891 1.00 40.03 197 VAL A O 1
#

Foldseek 3Di:
DDVVLLVLLVVLVVVCVVPNLVVSVVVVVVDDDDDVLSVLLSLLVLQLVLLVPHAQVRSLVVSAVPRDQQLDQVNCVVCVVVSLVSVVVSQVSCCVVPVDRSLLSSLLSLLSHPCSLSNLLSQLPDDPVSLVVSLVSLLVSVVRDDPVSLVSSLSSNLSSCVSPLVCLVVSLVSCVVVVGDVVSNVVSCVPRNPPPD

pLDDT: mean 85.71, std 9.5, range [40.03, 95.81]

Organism: NCBI:txid936053

Secondary structure (DSSP, 8-state):
--HHHHHHHHHHHHHHHHH-HHHHHHHHHSSSS--HHHHHHHHHHHHHHHHHHS-HHHHHHHHHHH--STT-HHHHHHHHHHHHHHHHHHHHHHHHHHS---HHHHHHHHTT-TTHHHHHHHHTTS-HHHHHHHHHHHHHHHTTS-GGGHHHHHHHHHHHHHH-GGGHHHHHHHHHHHT--HHHHHHHHHHH-----

Radius of gyration: 17.47 Å; chains: 1; bounding box: 40×32×57 Å